Protein AF-A0A0R3XBP6-F1 (afdb_monomer)

Mean predicted aligned error: 9.36 Å

Sequence (223 aa):
MIGLSGAAVSLGVDRLVYGRWTVNQVNFLLFNFCSNGASFYGVQPWYWYLTSGLPSILTLHLPLALVGWLFDAMSGHRWFMQPCILLKGRPRTKEKIVAKYFGVWIAWTTFAYSCLAHKEFRFLFPLFPLFIYCAGRGLFHLHRIVTKSRWTQSFCSPLRLLIGLLVAVNLAVAGYTCLVHQGGPDALMSKLASQAAAANWADMSPRPKILFLMPCHSTPYLR

Foldseek 3Di:
DVVVVVQVVQQVVCCVPVVDRDDVVVVVCCCFPVNCNQCVVPFDALCCCVPPQQCVLCPLLSVLLVQLLCCLQCVPPPVVCPVVVPLPDDDDPVVSVVLNVLVVVLVVQSNVQSPTRHDDNVSCVVSVVSSVVSSVSSLVVVCSVQVVDPPQPDCPHVSNVSVVVVVVVVVVVCCCCVPPPLVCLAVVVVVVVVVCVVVVLVPDVVRDDDDDPDDPPSHDPDD

Radius of gyration: 24.97 Å; Cα contacts (8 Å, |Δi|>4): 148; chains: 1; bounding box: 55×49×74 Å

Solvent-accessible surface area (backbone atoms only — not comparable to full-atom values): 12956 Å² total; per-residue (Å²): 110,72,68,57,56,51,49,52,51,51,40,50,51,37,25,67,76,67,74,42,91,49,56,70,71,59,51,49,46,42,38,49,75,75,34,77,64,33,52,76,80,40,71,52,64,57,60,41,50,72,74,49,41,45,46,69,74,40,50,84,43,40,66,28,20,50,48,19,39,49,57,46,59,48,71,80,46,80,85,68,42,81,76,53,75,76,57,84,67,79,74,57,72,67,57,44,54,50,51,39,52,52,47,51,50,51,52,51,52,52,51,61,51,29,72,31,48,40,76,62,68,72,78,51,52,87,50,44,68,56,47,52,50,26,17,51,46,16,49,52,55,48,48,63,63,53,62,71,43,90,81,44,83,50,86,81,17,71,66,52,53,49,52,52,49,53,52,51,52,53,52,52,51,48,51,43,55,76,71,54,56,73,46,61,44,61,52,44,51,60,51,52,51,53,52,39,59,76,66,44,39,88,78,40,86,76,61,83,81,87,84,75,97,62,66,93,78,66,47,71,85,79,129

InterPro domains:
  IPR005599 GPI mannosyltransferase [PF03901] (8-221)
  IPR005599 GPI mannosyltransferase [PTHR22760] (2-221)

pLDDT: mean 83.73, std 13.2, range [43.06, 95.56]

Structure (mmCIF, N/CA/C/O backbone):
data_AF-A0A0R3XBP6-F1
#
_entry.id   AF-A0A0R3XBP6-F1
#
loop_
_atom_site.group_PDB
_atom_site.id
_atom_site.type_symbol
_atom_site.label_atom_id
_atom_site.label_alt_id
_atom_site.label_comp_id
_atom_site.label_asym_id
_atom_site.label_entity_id
_atom_site.label_seq_id
_atom_site.pdbx_PDB_ins_code
_atom_site.Cartn_x
_atom_site.Cartn_y
_atom_site.Cartn_z
_atom_site.occupancy
_atom_site.B_iso_or_equiv
_atom_site.auth_seq_id
_atom_site.auth_comp_id
_atom_site.auth_asym_id
_atom_site.auth_atom_id
_atom_site.pdbx_PDB_model_num
ATOM 1 N N . MET A 1 1 ? -25.081 -15.320 -4.229 1.00 59.62 1 MET A N 1
ATOM 2 C CA . MET A 1 1 ? -25.395 -14.990 -5.640 1.00 59.62 1 MET A CA 1
ATOM 3 C C . MET A 1 1 ? -24.506 -13.880 -6.202 1.00 59.62 1 MET A C 1
ATOM 5 O O . MET A 1 1 ? -23.965 -14.080 -7.275 1.00 59.62 1 MET A O 1
ATOM 9 N N . ILE A 1 2 ? -24.245 -12.792 -5.463 1.00 79.38 2 ILE A N 1
ATOM 10 C CA . ILE A 1 2 ? -23.387 -11.671 -5.918 1.00 79.38 2 ILE A CA 1
ATOM 11 C C . ILE A 1 2 ? -21.953 -12.106 -6.301 1.00 79.38 2 ILE A C 1
ATOM 13 O O . ILE A 1 2 ? -21.385 -11.607 -7.268 1.00 79.38 2 ILE A O 1
ATOM 17 N N . GLY A 1 3 ? -21.368 -13.074 -5.583 1.00 82.19 3 GLY A N 1
ATOM 18 C CA . GLY A 1 3 ? -20.022 -13.580 -5.895 1.00 82.19 3 GLY A CA 1
ATOM 19 C C . GLY A 1 3 ? -19.932 -14.344 -7.222 1.00 82.19 3 GLY A C 1
ATOM 20 O O . GLY A 1 3 ? -18.951 -14.197 -7.939 1.00 82.19 3 GLY A O 1
ATOM 21 N N . LEU A 1 4 ? -20.974 -15.103 -7.584 1.00 87.06 4 LEU A N 1
ATOM 22 C CA . LEU A 1 4 ? -21.026 -15.845 -8.851 1.00 87.06 4 LEU A CA 1
ATOM 23 C C . LEU A 1 4 ? -21.178 -14.897 -10.040 1.00 87.06 4 LEU A C 1
ATOM 25 O O . LEU A 1 4 ? -20.470 -15.049 -11.030 1.00 87.06 4 LEU A O 1
ATOM 29 N N . SER A 1 5 ? -22.041 -13.883 -9.920 1.00 89.25 5 SER A N 1
ATOM 30 C CA . SER A 1 5 ? -22.163 -12.845 -10.947 1.00 89.25 5 SER A CA 1
ATOM 31 C C . SER A 1 5 ? -20.864 -12.052 -11.101 1.00 89.25 5 SER A C 1
ATOM 33 O O . SER A 1 5 ? -20.441 -11.798 -12.222 1.00 89.25 5 SER A O 1
ATOM 35 N N . GLY A 1 6 ? -20.186 -11.722 -9.996 1.00 88.81 6 GLY A N 1
ATOM 36 C CA . GLY A 1 6 ? -18.883 -11.053 -10.040 1.00 88.81 6 GLY A CA 1
ATOM 37 C C . GLY A 1 6 ? -17.801 -11.903 -10.711 1.00 88.81 6 GLY A C 1
ATOM 38 O O . GLY A 1 6 ? -17.067 -11.403 -11.559 1.00 88.81 6 GLY A O 1
ATOM 39 N N . ALA A 1 7 ? -17.739 -13.199 -10.391 1.00 88.31 7 ALA A N 1
ATOM 40 C CA . ALA A 1 7 ? -16.805 -14.130 -11.020 1.00 88.31 7 ALA A CA 1
ATOM 41 C C . ALA A 1 7 ? -17.082 -14.299 -12.522 1.00 88.31 7 ALA A C 1
ATOM 43 O O . ALA A 1 7 ? -16.146 -14.277 -13.316 1.00 88.31 7 ALA A O 1
ATOM 44 N N . ALA A 1 8 ? -18.353 -14.400 -12.922 1.00 90.56 8 ALA A N 1
ATOM 45 C CA . ALA A 1 8 ? -18.745 -14.489 -14.327 1.00 90.56 8 ALA A CA 1
ATOM 46 C C . ALA A 1 8 ? -18.362 -13.225 -15.114 1.00 90.56 8 ALA A C 1
ATOM 48 O O . ALA A 1 8 ? -17.818 -13.328 -16.212 1.00 90.56 8 ALA A O 1
ATOM 49 N N . VAL A 1 9 ? -18.576 -12.037 -14.536 1.00 92.62 9 VAL A N 1
ATOM 50 C CA . VAL A 1 9 ? -18.137 -10.769 -15.139 1.00 92.62 9 VAL A CA 1
ATOM 51 C C . VAL A 1 9 ? -16.611 -10.713 -15.241 1.00 92.62 9 VAL A C 1
ATOM 53 O O . VAL A 1 9 ? -16.099 -10.388 -16.308 1.00 92.62 9 VAL A O 1
ATOM 56 N N . SER A 1 10 ? -15.877 -11.084 -14.185 1.00 91.50 10 SER A N 1
ATOM 57 C CA . SER A 1 10 ? -14.405 -11.125 -14.204 1.00 91.50 10 SER A CA 1
ATOM 58 C C . SER A 1 10 ? -13.878 -12.058 -15.295 1.00 91.50 10 SER A C 1
ATOM 60 O O . SER A 1 10 ? -12.990 -11.671 -16.045 1.00 91.50 10 SER A O 1
ATOM 62 N N . LEU A 1 11 ? -14.454 -13.256 -15.422 1.00 93.06 11 LEU A N 1
ATOM 63 C CA . LEU A 1 11 ? -14.123 -14.226 -16.468 1.00 93.06 11 LEU A CA 1
ATOM 64 C C . LEU A 1 11 ? 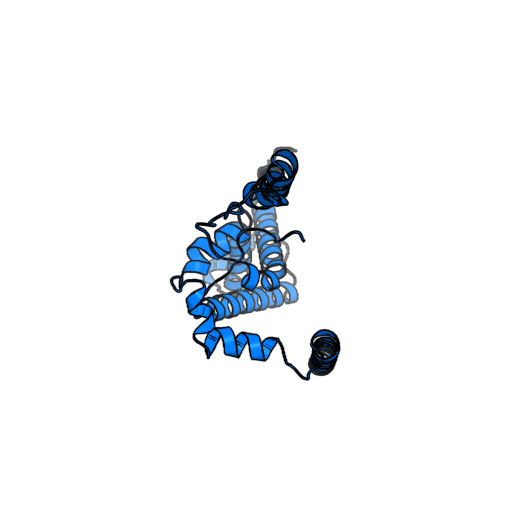-14.398 -13.682 -17.874 1.00 93.06 11 LEU A C 1
ATOM 66 O O . LEU A 1 11 ? -13.594 -13.880 -18.783 1.00 93.06 11 LEU A O 1
ATOM 70 N N . GLY A 1 12 ? -15.530 -12.995 -18.054 1.00 93.75 12 GLY A N 1
ATOM 71 C CA . GLY A 1 12 ? -15.883 -12.355 -19.318 1.00 93.75 12 GLY A CA 1
ATOM 72 C C . GLY A 1 12 ? -14.883 -11.267 -19.707 1.00 93.75 12 GLY A C 1
ATOM 73 O O . GLY A 1 12 ? -14.397 -11.256 -20.836 1.00 93.75 12 GLY A O 1
ATOM 74 N N . VAL A 1 13 ? -14.521 -10.393 -18.765 1.00 93.31 13 VAL A N 1
ATOM 75 C CA . VAL A 1 13 ? -13.519 -9.337 -18.982 1.00 93.31 13 VAL A CA 1
ATOM 76 C C . VAL A 1 13 ? -12.148 -9.936 -19.296 1.00 93.31 13 VAL A C 1
ATOM 78 O O . VAL A 1 13 ? -11.532 -9.543 -20.285 1.00 93.31 13 VAL A O 1
ATOM 81 N N . ASP A 1 14 ? -11.700 -10.930 -18.527 1.00 92.75 14 ASP A N 1
ATOM 82 C CA . ASP A 1 14 ? -10.432 -11.623 -18.769 1.00 92.75 14 ASP A CA 1
ATOM 83 C C . ASP A 1 14 ? -10.411 -12.246 -20.180 1.00 92.75 14 ASP A C 1
ATOM 85 O O . ASP A 1 14 ? -9.440 -12.101 -20.928 1.00 92.75 14 ASP A O 1
ATOM 89 N N . ARG A 1 15 ? -11.515 -12.867 -20.613 1.00 93.25 15 ARG A N 1
ATOM 90 C CA . ARG A 1 15 ? -11.631 -13.428 -21.966 1.00 93.25 15 ARG A CA 1
ATOM 91 C C . ARG A 1 15 ? -11.579 -12.366 -23.066 1.00 93.25 15 ARG A C 1
ATOM 93 O O . ARG A 1 15 ? -11.018 -12.648 -24.131 1.00 93.25 15 ARG A O 1
ATOM 100 N N . LEU A 1 16 ? -12.178 -11.195 -22.844 1.00 94.88 16 LEU A N 1
ATOM 101 C CA . LEU A 1 16 ? -12.175 -10.084 -23.800 1.00 94.88 16 LEU A CA 1
ATOM 102 C C . LEU A 1 16 ? -10.777 -9.478 -23.951 1.00 94.88 16 LEU A C 1
ATOM 104 O O . LEU A 1 16 ? -10.331 -9.269 -25.074 1.00 94.88 16 LEU A O 1
ATOM 108 N N . VAL A 1 17 ? -10.072 -9.248 -22.841 1.00 93.19 17 VAL A N 1
ATOM 109 C CA . VAL A 1 17 ? -8.750 -8.600 -22.841 1.00 93.19 17 VAL A CA 1
ATOM 110 C C . VAL A 1 17 ? -7.657 -9.534 -23.358 1.00 93.19 17 VAL A C 1
ATOM 112 O O . VAL A 1 17 ? -6.839 -9.132 -24.181 1.00 93.19 17 VAL A O 1
ATOM 115 N N . TYR A 1 18 ? -7.630 -10.788 -22.898 1.00 90.31 18 TYR A N 1
ATOM 116 C CA . TYR A 1 18 ? -6.538 -11.716 -23.214 1.00 90.31 18 TYR A CA 1
ATOM 117 C C . TYR A 1 18 ? -6.810 -12.607 -24.430 1.00 90.31 18 TYR A C 1
ATOM 119 O O . TYR A 1 18 ? -5.944 -13.391 -24.815 1.00 90.31 18 TYR A O 1
ATOM 127 N N . GLY A 1 19 ? -8.016 -12.562 -25.006 1.00 92.81 19 GLY A N 1
ATOM 128 C CA . GLY A 1 19 ? -8.387 -13.388 -26.160 1.00 92.81 19 GLY A CA 1
ATOM 129 C C . GLY A 1 19 ? -8.529 -14.891 -25.865 1.00 92.81 19 GLY A C 1
ATOM 130 O O . GLY A 1 19 ? -8.864 -15.663 -26.762 1.00 92.81 19 GLY A O 1
ATOM 131 N N . ARG A 1 20 ? -8.327 -15.322 -24.614 1.00 91.94 20 ARG A N 1
ATOM 132 C CA . ARG A 1 20 ? -8.397 -16.720 -24.162 1.00 91.94 20 ARG A CA 1
ATOM 133 C C . ARG A 1 20 ? -9.102 -16.827 -22.817 1.00 91.94 20 ARG A C 1
ATOM 135 O O . ARG A 1 20 ? -9.105 -15.871 -22.048 1.00 91.94 20 ARG A O 1
ATOM 142 N N . TRP A 1 21 ? -9.693 -17.984 -22.529 1.00 91.06 21 TRP A N 1
ATOM 143 C CA . TRP A 1 21 ? -10.283 -18.241 -21.216 1.00 91.06 21 TRP A CA 1
ATOM 144 C C . TRP A 1 21 ? -9.172 -18.340 -20.181 1.00 91.06 21 TRP A C 1
ATOM 146 O O . TRP A 1 21 ? -8.320 -19.222 -20.249 1.00 91.06 21 TRP A O 1
ATOM 156 N N . THR A 1 22 ? -9.161 -17.390 -19.258 1.00 90.56 22 THR A N 1
ATOM 157 C CA . THR A 1 22 ? -8.150 -17.291 -18.218 1.00 90.56 22 THR A CA 1
ATOM 158 C C . THR A 1 22 ? -8.792 -16.752 -16.950 1.00 90.56 22 THR A C 1
ATOM 160 O O . THR A 1 22 ? -9.755 -15.994 -17.020 1.00 90.56 22 THR A O 1
ATOM 163 N N . VAL A 1 23 ? -8.271 -17.176 -15.801 1.00 91.12 23 VAL A N 1
ATOM 164 C CA . VAL A 1 23 ? -8.669 -16.664 -14.488 1.00 91.12 23 VAL A CA 1
ATOM 165 C C . VAL A 1 23 ? -7.443 -16.018 -13.880 1.00 91.12 23 VAL A C 1
ATOM 167 O O . VAL A 1 23 ? -6.539 -16.708 -13.397 1.00 91.12 23 VAL A O 1
ATOM 170 N N . ASN A 1 24 ? -7.388 -14.691 -13.912 1.00 85.75 24 ASN A N 1
ATOM 171 C CA . ASN A 1 24 ? -6.203 -13.967 -13.465 1.00 85.75 24 ASN A CA 1
ATOM 172 C C . ASN A 1 24 ? -5.832 -14.247 -12.003 1.00 85.75 24 ASN A C 1
ATOM 174 O O . ASN A 1 24 ? -4.650 -14.342 -11.678 1.00 85.75 24 ASN A O 1
ATOM 178 N N . GLN A 1 25 ? -6.817 -14.464 -11.131 1.00 86.69 25 GLN A N 1
ATOM 179 C CA . GLN A 1 25 ? -6.588 -14.781 -9.721 1.00 86.69 25 GLN A CA 1
ATOM 180 C C . GLN A 1 25 ? -5.896 -16.143 -9.548 1.00 86.69 25 GLN A C 1
ATOM 182 O O . GLN A 1 25 ? -4.998 -16.274 -8.720 1.00 86.69 25 GLN A O 1
ATOM 187 N N . VAL A 1 26 ? -6.260 -17.146 -10.356 1.00 85.88 26 VAL A N 1
ATOM 188 C CA . VAL A 1 26 ? -5.626 -18.476 -10.321 1.00 85.88 26 VAL A CA 1
ATOM 189 C C . VAL A 1 26 ? -4.213 -18.406 -10.883 1.00 85.88 26 VAL A C 1
ATOM 191 O O . VAL A 1 26 ? -3.296 -18.951 -10.278 1.00 85.88 26 VAL A O 1
ATOM 194 N N . ASN A 1 27 ? -4.006 -17.679 -11.983 1.00 87.62 27 ASN A N 1
ATOM 195 C CA . ASN A 1 27 ? -2.666 -17.480 -12.538 1.00 87.62 27 ASN A CA 1
ATOM 196 C C . ASN A 1 27 ? -1.747 -16.743 -11.564 1.00 87.62 27 ASN A C 1
ATOM 198 O O . ASN A 1 27 ? -0.577 -17.095 -11.449 1.00 87.62 27 ASN A O 1
ATOM 202 N N . PHE A 1 28 ? -2.270 -15.751 -10.837 1.00 84.88 28 PHE A N 1
ATOM 203 C CA . PHE A 1 28 ? -1.526 -15.068 -9.785 1.00 84.88 28 PHE A CA 1
ATOM 204 C C . PHE A 1 28 ? -1.079 -16.051 -8.700 1.00 84.88 28 PHE A C 1
ATOM 206 O O . PHE A 1 28 ? 0.098 -16.057 -8.339 1.00 84.88 28 PHE A O 1
ATOM 213 N N . LEU A 1 29 ? -1.985 -16.904 -8.211 1.00 83.81 29 LEU A N 1
ATOM 214 C CA . LEU A 1 29 ? -1.644 -17.918 -7.213 1.00 83.81 29 LEU A CA 1
ATOM 215 C C . LEU A 1 29 ? -0.618 -18.916 -7.760 1.00 83.81 29 LEU A C 1
ATOM 217 O O . LEU A 1 29 ? 0.387 -19.177 -7.107 1.00 83.81 29 LEU A O 1
ATOM 221 N N . LEU A 1 30 ? -0.818 -19.412 -8.981 1.00 86.06 30 LEU A N 1
ATOM 222 C CA . LEU A 1 30 ? 0.099 -20.347 -9.627 1.00 86.06 30 LEU A CA 1
ATOM 223 C C . LEU A 1 30 ? 1.496 -19.738 -9.792 1.00 86.06 30 LEU A C 1
ATOM 225 O O . LEU A 1 30 ? 2.487 -20.407 -9.523 1.00 86.06 30 LEU A O 1
ATOM 229 N N . PHE A 1 31 ? 1.585 -18.472 -10.201 1.00 84.81 31 PHE A N 1
ATOM 230 C CA . PHE A 1 31 ? 2.856 -17.787 -10.410 1.00 84.81 31 PHE A CA 1
ATOM 231 C C . PHE A 1 31 ? 3.582 -17.459 -9.097 1.00 84.81 31 PHE A C 1
ATOM 233 O O . PHE A 1 31 ? 4.805 -17.551 -9.049 1.00 84.81 31 PHE A O 1
ATOM 240 N N . ASN A 1 32 ? 2.846 -17.080 -8.044 1.00 82.19 32 ASN A N 1
ATOM 241 C CA . ASN A 1 3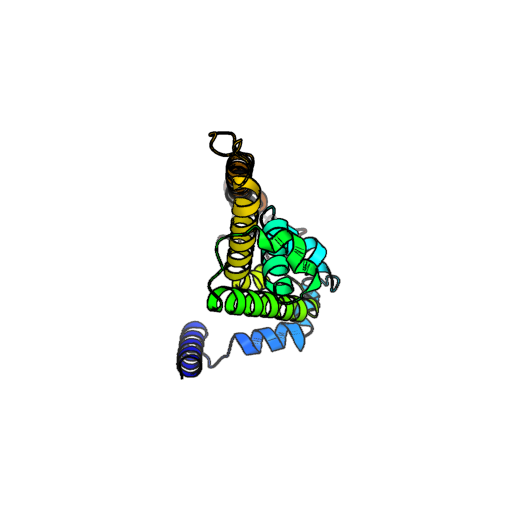2 ? 3.435 -16.612 -6.784 1.00 82.19 32 ASN A CA 1
ATOM 242 C C . ASN A 1 32 ? 3.646 -17.713 -5.734 1.00 82.19 32 ASN A C 1
ATOM 244 O O . ASN A 1 32 ? 4.573 -17.599 -4.935 1.00 82.19 32 ASN A O 1
ATOM 248 N N . PHE A 1 33 ? 2.806 -18.753 -5.715 1.00 79.75 33 PHE A N 1
ATOM 249 C CA . PHE A 1 33 ? 2.898 -19.861 -4.755 1.00 79.75 33 PHE A CA 1
ATOM 250 C C . PHE A 1 33 ? 3.473 -21.139 -5.366 1.00 79.75 33 PHE A C 1
ATOM 252 O O . PHE A 1 33 ? 4.253 -21.823 -4.711 1.00 79.75 33 PHE A O 1
ATOM 259 N N . CYS A 1 34 ? 3.065 -21.495 -6.587 1.00 80.31 34 CYS A N 1
ATOM 260 C CA . CYS A 1 34 ? 3.411 -22.796 -7.175 1.00 80.31 34 CYS A CA 1
ATOM 261 C C . CYS A 1 34 ? 4.608 -22.735 -8.131 1.00 80.31 34 CYS A C 1
ATOM 263 O O . CYS A 1 34 ? 5.250 -23.753 -8.370 1.00 80.31 34 CYS A O 1
ATOM 265 N N . SER A 1 35 ? 4.907 -21.562 -8.686 1.00 76.38 35 SER A N 1
ATOM 266 C CA . SER A 1 35 ? 5.985 -21.361 -9.651 1.00 76.38 35 SER A CA 1
ATOM 267 C C . SER A 1 35 ? 7.119 -20.560 -9.013 1.00 76.38 35 SER A C 1
ATOM 269 O O . SER A 1 35 ? 6.879 -19.563 -8.341 1.00 76.38 35 SER A O 1
ATOM 271 N N . ASN A 1 36 ? 8.374 -20.901 -9.312 1.00 72.06 36 ASN A N 1
ATOM 272 C CA . ASN A 1 36 ? 9.549 -20.120 -8.882 1.00 72.06 36 ASN A CA 1
ATOM 273 C C . ASN A 1 36 ? 9.713 -18.779 -9.638 1.00 72.06 36 ASN A C 1
ATOM 275 O O . ASN A 1 36 ? 10.763 -18.140 -9.573 1.00 72.06 36 ASN A O 1
ATOM 279 N N . GLY A 1 37 ? 8.689 -18.328 -10.370 1.00 72.38 37 GLY A N 1
ATOM 280 C CA . GLY A 1 37 ? 8.728 -17.066 -11.112 1.00 72.38 37 GLY A CA 1
ATOM 281 C C . GLY A 1 37 ? 8.844 -15.855 -10.186 1.00 72.38 37 GLY A C 1
ATOM 282 O O . GLY A 1 37 ? 9.563 -14.908 -10.488 1.00 72.38 37 GLY A O 1
ATOM 283 N N . ALA A 1 38 ? 8.209 -15.918 -9.015 1.00 74.50 38 ALA A N 1
ATOM 284 C CA . ALA A 1 38 ? 8.248 -14.845 -8.031 1.00 74.50 38 ALA A CA 1
ATOM 285 C C . ALA A 1 38 ? 9.647 -14.636 -7.417 1.00 74.50 38 ALA A C 1
ATOM 287 O O . ALA A 1 38 ? 10.057 -13.496 -7.218 1.00 74.50 38 ALA A O 1
ATOM 288 N N . SER A 1 39 ? 10.431 -15.700 -7.187 1.00 76.62 39 SER A N 1
ATOM 289 C CA . SER A 1 39 ? 11.776 -15.570 -6.597 1.00 76.62 39 SER A CA 1
ATOM 290 C C . SER A 1 39 ? 12.775 -14.812 -7.478 1.00 76.62 39 SER A C 1
ATOM 292 O O . SER A 1 39 ? 13.735 -14.253 -6.952 1.00 76.62 39 SER A O 1
ATOM 294 N N . PHE A 1 40 ? 12.538 -14.736 -8.793 1.00 79.56 40 PHE A N 1
ATOM 295 C CA . PHE A 1 40 ? 13.374 -13.957 -9.713 1.00 79.56 40 PHE A CA 1
ATOM 296 C C . PHE A 1 40 ? 13.367 -12.454 -9.389 1.00 79.56 40 PHE A C 1
ATOM 298 O O . PHE A 1 40 ? 14.366 -11.771 -9.588 1.00 79.56 40 PHE A O 1
ATOM 305 N N . TYR A 1 41 ? 12.264 -11.944 -8.836 1.00 75.12 41 TYR A N 1
ATOM 306 C CA . TYR A 1 41 ? 12.106 -10.532 -8.473 1.00 75.12 41 TYR A CA 1
ATOM 307 C C . TYR A 1 41 ? 12.642 -10.202 -7.069 1.00 75.12 41 TYR A C 1
ATOM 309 O O . TYR A 1 41 ? 12.430 -9.104 -6.554 1.00 75.12 41 TYR A O 1
ATOM 317 N N . GLY A 1 42 ? 13.353 -11.144 -6.445 1.00 82.69 42 GLY A N 1
ATOM 318 C CA . GLY A 1 42 ? 13.921 -11.010 -5.110 1.00 82.69 42 GLY A CA 1
ATOM 319 C C . GLY A 1 42 ? 13.029 -11.604 -4.023 1.00 82.69 42 GLY A C 1
ATOM 320 O O . GLY A 1 42 ? 11.804 -11.653 -4.143 1.00 82.69 42 GLY A O 1
ATOM 321 N N . VAL A 1 43 ? 13.674 -12.059 -2.948 1.00 87.62 43 VAL A N 1
ATOM 322 C CA . VAL A 1 43 ? 13.029 -12.699 -1.797 1.00 87.62 43 VAL A CA 1
ATOM 323 C C . VAL A 1 43 ? 13.181 -11.804 -0.577 1.00 87.62 43 VAL A C 1
ATOM 325 O O . VAL A 1 43 ? 14.283 -11.355 -0.264 1.00 87.62 43 VAL A O 1
ATOM 328 N N . GLN A 1 44 ? 12.080 -11.559 0.131 1.00 92.81 44 GLN A N 1
ATOM 329 C CA . GLN A 1 44 ? 12.085 -10.788 1.374 1.00 92.81 44 GLN A CA 1
ATOM 330 C C . GLN A 1 44 ? 11.708 -11.665 2.579 1.00 92.81 44 GLN A C 1
ATOM 332 O O . GLN A 1 44 ? 10.918 -12.604 2.432 1.00 92.81 44 GLN A O 1
ATOM 337 N N . PRO A 1 45 ? 12.182 -11.342 3.798 1.00 94.44 45 PRO A N 1
ATOM 338 C CA . PRO A 1 45 ? 11.797 -12.057 5.015 1.00 94.44 45 PRO A CA 1
ATOM 339 C C . PRO A 1 45 ? 10.281 -12.070 5.246 1.00 94.44 45 PRO A C 1
ATOM 341 O O . PRO A 1 45 ? 9.563 -11.166 4.816 1.00 94.44 45 PRO A O 1
ATOM 344 N N . TRP A 1 46 ? 9.778 -13.070 5.970 1.00 93.25 46 TRP A N 1
ATOM 345 C CA . TRP A 1 46 ? 8.344 -13.210 6.265 1.00 93.25 46 TRP A CA 1
ATOM 346 C C . TRP A 1 46 ? 7.760 -11.985 6.995 1.00 93.25 46 TRP A C 1
ATOM 348 O O . TRP A 1 46 ? 6.626 -11.595 6.740 1.00 93.25 46 TRP A O 1
ATOM 358 N N . TYR A 1 47 ? 8.547 -11.322 7.848 1.00 94.62 47 TYR A N 1
ATOM 359 C CA . TYR A 1 47 ? 8.121 -10.151 8.622 1.00 94.62 47 TYR A CA 1
ATOM 360 C C . TYR A 1 47 ? 8.150 -8.834 7.831 1.00 94.62 47 TYR A C 1
ATOM 362 O O . TYR A 1 47 ? 7.791 -7.792 8.377 1.00 94.62 47 TYR A O 1
ATOM 370 N N . TRP A 1 48 ? 8.555 -8.850 6.556 1.00 95.50 48 TRP A N 1
ATOM 371 C CA . TRP A 1 48 ? 8.742 -7.638 5.751 1.00 95.50 48 TRP A CA 1
ATOM 372 C C . TRP A 1 48 ? 7.488 -6.762 5.680 1.00 95.50 48 TRP A C 1
ATOM 374 O O . TRP A 1 48 ? 7.589 -5.539 5.751 1.00 95.50 48 TRP A O 1
ATOM 384 N N . TYR A 1 49 ? 6.292 -7.360 5.610 1.00 95.06 49 TYR A N 1
ATOM 385 C CA . TYR A 1 49 ? 5.054 -6.582 5.641 1.00 95.06 49 TYR A CA 1
ATOM 386 C C . TYR A 1 49 ? 4.851 -5.852 6.971 1.00 95.06 49 TYR A C 1
ATOM 388 O O . TYR A 1 49 ? 4.330 -4.745 6.966 1.00 95.06 49 TYR A O 1
ATOM 396 N N . LEU A 1 50 ? 5.299 -6.411 8.095 1.00 92.25 50 LEU A N 1
ATOM 397 C CA . LEU A 1 50 ? 5.178 -5.770 9.406 1.00 92.25 50 LEU A CA 1
ATOM 398 C C . LEU A 1 50 ? 6.202 -4.644 9.591 1.00 92.25 50 LEU A C 1
ATOM 400 O O . LEU A 1 50 ? 5.861 -3.598 10.135 1.00 92.25 50 LEU A O 1
ATOM 404 N N . THR A 1 51 ? 7.441 -4.843 9.136 1.00 93.56 51 THR A N 1
ATOM 405 C CA . THR A 1 51 ? 8.543 -3.892 9.367 1.00 93.56 51 THR A CA 1
ATOM 406 C C . THR A 1 51 ? 8.653 -2.807 8.305 1.00 93.56 51 THR A C 1
ATOM 408 O O . THR A 1 51 ? 9.038 -1.687 8.617 1.00 93.56 51 THR A O 1
ATOM 411 N N . SER A 1 52 ? 8.348 -3.132 7.050 1.00 92.62 52 SER A N 1
ATOM 412 C CA . SER A 1 52 ? 8.567 -2.246 5.902 1.00 92.62 52 SER A CA 1
ATOM 413 C C . SER A 1 52 ? 7.265 -1.982 5.152 1.00 92.62 52 SER A C 1
ATOM 415 O O . SER A 1 52 ? 6.927 -0.831 4.911 1.00 92.62 52 SER A O 1
ATOM 417 N N . GLY A 1 53 ? 6.475 -3.019 4.864 1.00 93.19 53 GLY A N 1
ATOM 418 C CA . GLY A 1 53 ? 5.223 -2.898 4.110 1.00 93.19 53 GLY A CA 1
ATOM 419 C C . GLY A 1 53 ? 4.214 -1.925 4.728 1.00 93.19 53 GLY A C 1
ATOM 420 O O . GLY A 1 53 ? 3.861 -0.911 4.126 1.00 93.19 53 GLY A O 1
ATOM 421 N N . LEU A 1 54 ? 3.745 -2.232 5.939 1.00 93.62 54 LEU A N 1
ATOM 422 C CA . LEU A 1 54 ? 2.719 -1.460 6.635 1.00 93.62 54 LEU A CA 1
ATOM 423 C C . LEU A 1 54 ? 3.196 -0.054 7.024 1.00 93.62 54 LEU A C 1
ATOM 425 O O . LEU A 1 54 ? 2.442 0.885 6.763 1.00 93.62 54 LEU A O 1
ATOM 429 N N . PRO A 1 55 ? 4.411 0.150 7.576 1.00 93.19 55 PRO A N 1
ATOM 430 C CA . PRO A 1 55 ? 4.898 1.497 7.873 1.00 93.19 55 PRO A CA 1
ATOM 431 C C . PRO A 1 55 ? 5.011 2.389 6.635 1.00 93.19 55 PRO A C 1
ATOM 433 O O . PRO A 1 55 ? 4.630 3.555 6.702 1.00 93.19 55 PRO A O 1
ATOM 436 N N . SER A 1 56 ? 5.460 1.855 5.493 1.00 91.06 56 SER A N 1
ATOM 437 C CA . SER A 1 56 ? 5.579 2.642 4.261 1.00 91.06 56 SER A CA 1
ATOM 438 C C . SER A 1 56 ? 4.227 3.028 3.663 1.00 91.06 56 SER A C 1
ATOM 440 O O . SER A 1 56 ? 4.079 4.149 3.190 1.00 91.06 56 SER A O 1
ATOM 442 N N . ILE A 1 57 ? 3.235 2.131 3.691 1.00 91.25 57 ILE A N 1
ATOM 443 C CA . ILE A 1 57 ? 1.916 2.398 3.091 1.00 91.25 57 ILE A CA 1
ATOM 444 C C . ILE A 1 57 ? 1.052 3.268 4.006 1.00 91.25 57 ILE A C 1
ATOM 446 O O . ILE A 1 57 ? 0.370 4.179 3.544 1.00 91.25 57 ILE A O 1
ATOM 450 N N . LEU A 1 58 ? 1.043 2.975 5.307 1.00 91.94 58 LEU A N 1
ATOM 451 C CA . LEU A 1 58 ? 0.148 3.642 6.252 1.00 91.94 58 LEU A CA 1
ATOM 452 C C . LEU A 1 58 ? 0.759 4.892 6.864 1.00 91.94 58 LEU A C 1
ATOM 454 O O . LEU A 1 58 ? 0.007 5.719 7.371 1.00 91.94 58 LEU A O 1
ATOM 458 N N . THR A 1 59 ? 2.081 5.051 6.806 1.00 92.06 59 THR A N 1
ATOM 459 C CA . THR A 1 59 ? 2.798 6.218 7.329 1.00 92.06 59 THR A CA 1
ATOM 460 C C . THR A 1 59 ? 2.314 6.576 8.744 1.00 92.06 59 THR A C 1
ATOM 462 O O . THR A 1 59 ? 2.354 5.750 9.657 1.00 92.06 59 THR A O 1
ATOM 465 N N . LEU A 1 60 ? 1.785 7.784 8.932 1.00 92.44 60 LEU A N 1
ATOM 466 C CA . LEU A 1 60 ? 1.255 8.276 10.202 1.00 92.44 60 LEU A CA 1
ATOM 467 C C . LEU A 1 60 ? -0.113 7.682 10.583 1.00 92.44 60 LEU A C 1
ATOM 469 O O . LEU A 1 60 ? -0.526 7.779 11.738 1.00 92.44 60 LEU A O 1
ATOM 473 N N . HIS A 1 61 ? -0.817 7.042 9.649 1.00 93.88 61 HIS A N 1
ATOM 474 C CA . HIS A 1 61 ? -2.075 6.350 9.928 1.00 93.88 61 HIS A CA 1
ATOM 475 C C . HIS A 1 61 ? -1.864 4.999 10.616 1.00 93.88 61 HIS A C 1
ATOM 477 O O . HIS A 1 61 ? -2.801 4.502 11.237 1.00 93.88 61 HIS A O 1
ATOM 483 N N . LEU A 1 62 ? -0.662 4.411 10.554 1.00 93.75 62 LEU A N 1
ATOM 484 C CA . LEU A 1 62 ? -0.362 3.120 11.181 1.00 93.75 62 LEU A CA 1
ATOM 485 C C . LEU A 1 62 ? -0.696 3.086 12.686 1.00 93.75 62 LEU A C 1
ATOM 487 O O . LEU A 1 62 ? -1.495 2.234 13.085 1.00 93.75 62 LEU A O 1
ATOM 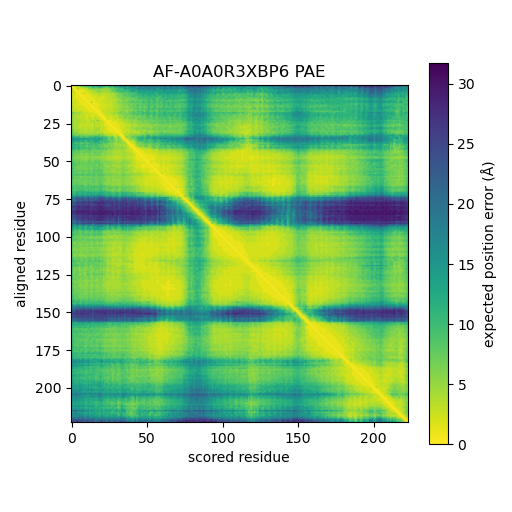491 N N . PRO A 1 63 ? -0.162 3.991 13.536 1.00 93.12 63 PRO A N 1
ATOM 492 C CA . PRO A 1 63 ? -0.482 3.977 14.963 1.00 93.12 63 PRO A CA 1
ATOM 493 C C . PRO A 1 63 ? -1.979 4.188 15.223 1.00 93.12 63 PRO A C 1
ATOM 495 O O . PRO A 1 63 ? -2.543 3.551 16.109 1.00 93.12 63 PRO A O 1
ATOM 498 N N . LEU A 1 64 ? -2.654 5.016 14.420 1.00 93.38 64 LEU A N 1
ATOM 499 C CA . LEU A 1 64 ? -4.097 5.236 14.545 1.00 93.38 64 LEU A CA 1
ATOM 500 C C . LEU A 1 64 ? -4.901 3.984 14.183 1.00 93.38 64 LEU A C 1
ATOM 502 O O . LEU A 1 64 ? -5.850 3.646 14.889 1.00 93.38 64 LEU A O 1
ATOM 506 N N . ALA A 1 65 ? -4.514 3.275 13.123 1.00 93.81 65 ALA A N 1
ATOM 507 C CA . ALA A 1 65 ? -5.158 2.033 12.713 1.00 93.81 65 ALA A CA 1
ATOM 508 C C . ALA A 1 65 ? -5.011 0.945 13.782 1.00 93.81 65 ALA A C 1
ATOM 510 O O . ALA A 1 65 ? -5.993 0.276 14.111 1.00 93.81 65 ALA A O 1
ATOM 511 N N . LEU A 1 66 ? -3.817 0.819 14.374 1.00 92.12 66 LEU A N 1
ATOM 512 C CA . LEU A 1 66 ? -3.551 -0.117 15.466 1.00 92.12 66 LEU A CA 1
ATOM 513 C C . LEU A 1 66 ? -4.377 0.218 16.708 1.00 92.12 66 LEU A C 1
ATOM 515 O O . LEU A 1 66 ? -5.051 -0.659 17.241 1.00 92.12 66 LEU A O 1
ATOM 519 N N . VAL A 1 67 ? -4.387 1.483 17.139 1.00 89.75 67 VAL A N 1
ATOM 520 C CA . VAL A 1 67 ? -5.204 1.933 18.277 1.00 89.75 67 VAL A CA 1
ATOM 521 C C . VAL A 1 67 ? -6.684 1.647 18.020 1.00 89.75 67 VAL A C 1
ATOM 523 O O . VAL A 1 67 ? -7.348 1.063 18.873 1.00 89.75 67 VAL A O 1
ATOM 526 N N . GLY A 1 68 ? -7.205 1.998 16.841 1.00 88.50 68 GLY A N 1
ATOM 527 C CA . GLY A 1 68 ? -8.600 1.751 16.477 1.00 88.50 68 GLY A CA 1
ATOM 528 C C . GLY A 1 68 ? -8.975 0.273 16.536 1.00 88.50 68 GLY A C 1
ATOM 529 O O . GLY A 1 68 ? -9.970 -0.089 17.169 1.00 88.50 68 GLY A O 1
ATOM 530 N N . TRP A 1 69 ? -8.150 -0.585 15.933 1.00 88.00 69 TRP A N 1
ATOM 531 C CA . TRP A 1 69 ? -8.376 -2.027 15.937 1.00 88.00 69 TRP A CA 1
ATOM 532 C C . TRP A 1 69 ? -8.274 -2.634 17.340 1.00 88.00 69 TRP A C 1
ATOM 534 O O . TRP A 1 69 ? -9.168 -3.377 17.738 1.00 88.00 69 TRP A O 1
ATOM 544 N N . LEU A 1 70 ? -7.246 -2.282 18.118 1.00 87.31 70 LEU A N 1
ATOM 545 C CA . LEU A 1 70 ? -7.055 -2.784 19.481 1.00 87.31 70 LEU A CA 1
ATOM 546 C C . LEU A 1 70 ? -8.216 -2.384 20.398 1.00 87.31 70 LEU A C 1
ATOM 548 O O . LEU A 1 70 ? -8.756 -3.236 21.102 1.00 87.31 70 LEU A O 1
ATOM 552 N N . PHE A 1 71 ? -8.662 -1.124 20.366 1.00 83.12 71 PHE A N 1
ATOM 553 C CA . PHE A 1 71 ? -9.810 -0.678 21.167 1.00 83.12 71 PHE A CA 1
ATOM 554 C C . PHE A 1 71 ? -11.093 -1.443 20.823 1.00 83.12 71 PHE A C 1
ATOM 556 O O . PHE A 1 71 ? -11.867 -1.805 21.717 1.00 83.12 71 PHE A O 1
ATOM 563 N N . ASP A 1 72 ? -11.328 -1.717 19.541 1.00 82.31 72 ASP A N 1
ATOM 564 C CA . ASP A 1 72 ? -12.520 -2.434 19.092 1.00 82.31 72 ASP A CA 1
ATOM 565 C C . ASP A 1 72 ? -12.431 -3.946 19.350 1.00 82.31 72 ASP A C 1
ATOM 567 O O . ASP A 1 72 ? -13.435 -4.556 19.726 1.00 82.31 72 ASP A O 1
ATOM 571 N N . ALA A 1 73 ? -11.239 -4.538 19.244 1.00 80.06 73 ALA A N 1
ATOM 572 C CA . ALA A 1 73 ? -10.980 -5.945 19.541 1.00 80.06 73 ALA A CA 1
ATOM 573 C C . ALA A 1 73 ? -11.039 -6.247 21.050 1.00 80.06 73 ALA A C 1
ATOM 575 O O . ALA A 1 73 ? -11.644 -7.239 21.459 1.00 80.06 73 ALA A O 1
ATOM 576 N N . MET A 1 74 ? -10.469 -5.373 21.888 1.00 71.81 74 MET A N 1
ATOM 577 C CA . MET A 1 74 ? -10.398 -5.543 23.349 1.00 71.81 74 MET A CA 1
ATOM 578 C C . MET A 1 74 ? -11.676 -5.113 24.083 1.00 71.81 74 MET A C 1
ATOM 580 O O . MET A 1 74 ? -11.870 -5.471 25.243 1.00 71.81 74 MET A O 1
ATOM 584 N N . SER A 1 75 ? -12.599 -4.414 23.410 1.00 63.00 75 SER A N 1
ATOM 585 C CA . SER A 1 75 ? -13.896 -3.958 23.950 1.00 63.00 75 SER A CA 1
ATOM 586 C C . SER A 1 75 ? -14.796 -5.062 24.547 1.00 63.00 75 SER A C 1
ATOM 588 O O . SER A 1 75 ? -15.825 -4.736 25.141 1.00 63.00 75 SER A O 1
ATOM 590 N N . GLY A 1 76 ? -14.468 -6.346 24.359 1.00 55.12 76 GLY A N 1
ATOM 591 C CA . GLY A 1 76 ? -15.188 -7.491 24.929 1.00 55.12 76 GLY A CA 1
ATOM 592 C C . GLY A 1 76 ? -14.625 -8.028 26.253 1.00 55.12 76 GLY A C 1
ATOM 593 O O . GLY A 1 76 ? -15.290 -8.837 26.894 1.00 55.12 76 GLY A O 1
ATOM 594 N N . HIS A 1 77 ? -13.433 -7.598 26.685 1.00 58.06 77 HIS A N 1
ATOM 595 C CA . HIS A 1 77 ? -12.763 -8.157 27.863 1.00 58.06 77 HIS A CA 1
ATOM 596 C C . HIS A 1 77 ? -12.988 -7.286 29.113 1.00 58.06 77 HIS A C 1
ATOM 598 O O . HIS A 1 77 ? -12.595 -6.119 29.158 1.00 58.06 77 HIS A O 1
ATOM 604 N N . ARG A 1 78 ? -13.614 -7.862 30.154 1.00 48.53 78 ARG A N 1
ATOM 605 C CA . ARG A 1 78 ? -14.053 -7.175 31.392 1.00 48.53 78 ARG A CA 1
ATOM 606 C C . ARG A 1 78 ? -12.952 -6.386 32.119 1.00 48.53 78 ARG A C 1
ATOM 608 O O . ARG A 1 78 ? -13.267 -5.398 32.771 1.00 48.53 78 ARG A O 1
ATOM 615 N N . TRP A 1 79 ? -11.686 -6.780 31.988 1.00 47.38 79 TRP A N 1
ATOM 616 C CA . TRP A 1 79 ? -10.549 -6.135 32.665 1.00 47.38 79 TRP A CA 1
ATOM 617 C C . TRP A 1 79 ? -10.162 -4.755 32.105 1.00 47.38 79 TRP A C 1
ATOM 619 O O . TRP A 1 79 ? -9.668 -3.919 32.851 1.00 47.38 79 TRP A O 1
ATOM 629 N N . PHE A 1 80 ? -10.437 -4.464 30.828 1.00 48.47 80 PHE A N 1
ATOM 630 C CA . PHE A 1 80 ? -10.108 -3.164 30.216 1.00 48.47 80 PHE A CA 1
ATOM 631 C C . PHE A 1 80 ? -11.250 -2.134 30.350 1.00 48.47 80 PHE A C 1
ATOM 633 O O . PHE A 1 80 ? -11.158 -1.017 29.853 1.00 48.47 80 PHE A O 1
ATOM 640 N N . MET A 1 81 ? -12.355 -2.497 31.016 1.00 46.56 81 MET A N 1
ATOM 641 C CA . MET A 1 81 ? -13.551 -1.652 31.150 1.00 46.56 81 MET A CA 1
ATOM 642 C C . MET A 1 81 ? -13.386 -0.486 32.138 1.00 46.56 81 MET A C 1
ATOM 644 O O . MET A 1 81 ? -14.177 0.455 32.077 1.00 46.56 81 MET A O 1
ATOM 648 N N . GLN A 1 82 ? -12.386 -0.507 33.028 1.00 45.41 82 GLN A N 1
ATOM 649 C CA . GLN A 1 82 ? -12.289 0.471 34.121 1.00 45.41 82 GLN A CA 1
ATOM 650 C C . GLN A 1 82 ? -12.017 1.930 33.679 1.00 45.41 82 GLN A C 1
ATOM 652 O O . GLN A 1 82 ? -12.607 2.819 34.290 1.00 45.41 82 GLN A O 1
ATOM 657 N N . PRO A 1 83 ? -11.305 2.243 32.572 1.00 45.25 83 PRO A N 1
ATOM 658 C CA . PRO A 1 83 ? -11.285 3.606 32.023 1.00 45.25 83 PRO A CA 1
ATOM 659 C C . PRO A 1 83 ? -12.464 3.888 31.065 1.00 45.25 83 PRO A C 1
ATOM 661 O O . PRO A 1 83 ? -12.798 5.044 30.789 1.00 45.25 83 PRO A O 1
ATOM 664 N N . CYS A 1 84 ? -13.115 2.847 30.529 1.00 50.00 84 CYS A N 1
ATOM 665 C CA . CYS A 1 84 ? -14.127 2.960 29.471 1.00 50.00 84 CYS A CA 1
ATOM 666 C C . CYS A 1 84 ? -15.525 3.367 29.962 1.00 50.00 84 CYS A C 1
ATOM 668 O O . CYS A 1 84 ? -16.329 3.831 29.151 1.00 50.00 84 CYS A O 1
ATOM 670 N N . ILE A 1 85 ? -15.812 3.274 31.266 1.00 47.88 85 ILE A N 1
ATOM 671 C CA . ILE A 1 85 ? -17.101 3.686 31.861 1.00 47.88 85 ILE A CA 1
ATOM 672 C C . ILE A 1 85 ? -17.360 5.196 31.685 1.00 47.88 85 ILE A C 1
ATOM 674 O O . ILE A 1 85 ? -18.506 5.633 31.605 1.00 47.88 85 ILE A O 1
ATOM 678 N N . LEU A 1 86 ? -16.312 6.005 31.500 1.00 48.16 86 LEU A N 1
ATOM 679 C CA . LEU A 1 86 ? -16.456 7.441 31.261 1.00 48.16 86 LEU A CA 1
ATOM 680 C C . LEU A 1 86 ? -16.816 7.785 29.803 1.00 48.16 86 LEU A C 1
ATOM 682 O O . LEU A 1 86 ? -17.146 8.933 29.517 1.00 48.16 86 LEU A O 1
ATOM 686 N N . LEU A 1 87 ? -16.711 6.871 28.828 1.00 53.16 87 LEU A N 1
ATOM 687 C CA . LEU A 1 87 ? -17.060 7.132 27.419 1.00 53.16 87 LEU A CA 1
ATOM 688 C C . LEU A 1 87 ? -18.589 7.054 27.216 1.00 53.16 87 LEU A C 1
ATOM 690 O O . LEU A 1 87 ? -19.101 6.166 26.535 1.00 53.16 87 LEU A O 1
ATOM 694 N N . LYS A 1 88 ? -19.330 8.029 27.763 1.00 43.06 88 LYS A N 1
ATOM 695 C CA . LYS A 1 88 ? -20.775 8.218 27.527 1.00 43.06 88 LYS A CA 1
ATOM 696 C C . LYS A 1 88 ? -21.028 8.409 26.024 1.00 43.06 88 LYS A C 1
ATOM 698 O O . LYS A 1 88 ? -20.607 9.399 25.434 1.00 43.06 88 LYS A O 1
ATOM 703 N N . GLY A 1 89 ? -21.575 7.377 25.388 1.00 50.97 89 GLY A N 1
ATOM 704 C CA . GLY A 1 89 ? -21.734 7.228 23.939 1.00 50.97 89 GLY A CA 1
ATOM 705 C C . GLY A 1 89 ? -21.366 5.801 23.544 1.00 50.97 89 GLY A C 1
ATOM 706 O O . GLY A 1 89 ? -20.203 5.504 23.273 1.00 50.97 89 GLY A O 1
ATOM 707 N N . ARG A 1 90 ? -22.336 4.886 23.598 1.00 52.44 90 ARG A N 1
ATOM 708 C CA . ARG A 1 90 ? -22.147 3.492 23.172 1.00 52.44 90 ARG A CA 1
ATOM 709 C C . ARG A 1 90 ? -21.885 3.500 21.661 1.00 52.44 90 ARG A C 1
ATOM 711 O O . ARG A 1 90 ? -22.771 3.937 20.932 1.00 52.44 90 ARG A O 1
ATOM 718 N N . PRO A 1 91 ? -20.733 3.015 21.163 1.00 56.16 91 PRO A N 1
ATOM 719 C CA . PRO A 1 91 ? -20.624 2.692 19.745 1.00 56.16 91 PRO A CA 1
ATOM 720 C C . PRO A 1 91 ? -21.719 1.672 19.424 1.00 56.16 91 PRO A C 1
ATOM 722 O O . PRO A 1 91 ? -21.920 0.736 20.208 1.00 56.16 91 PRO A O 1
ATOM 725 N N . ARG A 1 92 ? -22.453 1.867 18.324 1.00 61.88 92 ARG A N 1
ATOM 726 C CA . ARG A 1 92 ? -23.557 0.980 17.939 1.00 61.88 92 ARG A CA 1
ATOM 727 C C . ARG A 1 92 ? -22.997 -0.439 17.836 1.00 61.88 92 ARG A C 1
ATOM 729 O O . ARG A 1 92 ? -22.001 -0.648 17.152 1.00 61.88 92 ARG A O 1
ATOM 736 N N . THR A 1 93 ? -23.601 -1.416 18.517 1.00 67.25 93 THR A N 1
ATOM 737 C CA . THR A 1 93 ? -23.073 -2.794 18.629 1.00 67.25 93 THR A CA 1
ATOM 738 C C . THR A 1 93 ? -22.674 -3.392 17.273 1.00 67.25 93 THR A C 1
ATOM 740 O O . THR A 1 93 ? -21.669 -4.089 17.179 1.00 67.25 93 THR A O 1
ATOM 743 N N . LYS A 1 94 ? -23.402 -3.037 16.206 1.00 75.56 94 LYS A N 1
ATOM 744 C CA . LYS A 1 94 ? -23.123 -3.449 14.823 1.00 75.56 94 LYS A CA 1
ATOM 745 C C . LYS A 1 94 ? -21.774 -2.943 14.283 1.00 75.56 94 LYS A C 1
ATOM 747 O O . LYS A 1 94 ? -21.073 -3.703 13.631 1.00 75.56 94 LYS A O 1
ATOM 752 N N . GLU A 1 95 ? -21.369 -1.710 14.584 1.00 78.81 95 GLU A N 1
ATOM 753 C CA . GLU A 1 95 ? -20.108 -1.130 14.086 1.00 78.81 95 GLU A CA 1
ATOM 754 C C . GLU A 1 95 ? -18.881 -1.805 14.698 1.00 78.81 95 GLU A C 1
ATOM 756 O O . GLU A 1 95 ? -17.912 -2.078 13.997 1.00 78.81 95 GLU A O 1
ATOM 761 N N . LYS A 1 96 ? -18.936 -2.134 15.997 1.00 77.56 96 LYS A N 1
ATOM 762 C CA . LYS A 1 96 ? -17.849 -2.864 16.669 1.00 7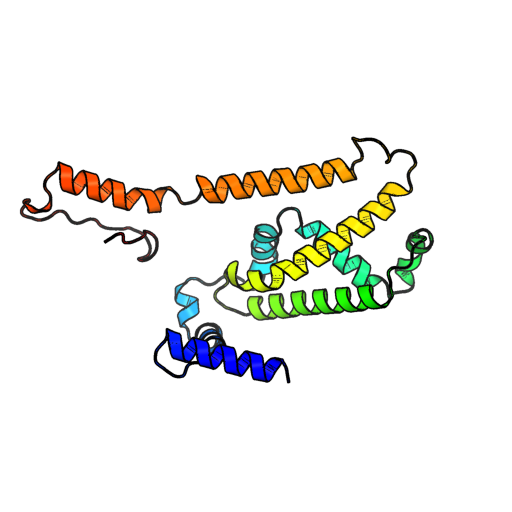7.56 96 LYS A CA 1
ATOM 763 C C . LYS A 1 96 ? -17.631 -4.244 16.056 1.00 77.56 96 LYS A C 1
ATOM 765 O O . LYS A 1 96 ? -16.497 -4.679 15.891 1.00 77.56 96 LYS A O 1
ATOM 770 N N . ILE A 1 97 ? -18.729 -4.923 15.723 1.00 83.50 97 ILE A N 1
ATOM 771 C CA . ILE A 1 97 ? -18.698 -6.237 15.081 1.00 83.50 97 ILE A CA 1
ATOM 772 C C . ILE A 1 97 ? -18.021 -6.126 13.710 1.00 83.50 97 ILE A C 1
ATOM 774 O O . ILE A 1 97 ? -17.090 -6.878 13.432 1.00 83.50 97 ILE A O 1
ATOM 778 N N . VAL A 1 98 ? -18.421 -5.147 12.892 1.00 87.38 98 VAL A N 1
ATOM 779 C CA . VAL A 1 98 ? -17.817 -4.901 11.571 1.00 87.38 98 VAL A CA 1
ATOM 780 C C . VAL A 1 98 ? -16.321 -4.591 11.684 1.00 87.38 98 VAL A C 1
ATOM 782 O O . VAL A 1 98 ? -15.518 -5.229 11.007 1.00 87.38 98 VAL A O 1
ATOM 785 N N . ALA A 1 99 ? -15.925 -3.687 12.585 1.00 86.19 99 ALA A N 1
ATOM 786 C CA . ALA A 1 99 ? -14.521 -3.329 12.794 1.00 86.19 99 ALA A CA 1
ATOM 787 C C . ALA A 1 99 ? -13.657 -4.532 13.209 1.00 86.19 99 ALA A C 1
ATOM 789 O O . ALA A 1 99 ? -12.534 -4.690 12.724 1.00 86.19 99 ALA A O 1
ATOM 790 N N . LYS A 1 100 ? -14.196 -5.421 14.054 1.00 85.75 100 LYS A N 1
ATOM 791 C CA . LYS A 1 100 ? -13.527 -6.671 14.434 1.00 85.75 100 LYS A CA 1
ATOM 792 C C . LYS A 1 100 ? -13.290 -7.568 13.218 1.00 85.75 100 LYS A C 1
ATOM 794 O O . LYS A 1 100 ? -12.172 -8.045 13.041 1.00 85.75 100 LYS A O 1
ATOM 799 N N . TYR A 1 101 ? -14.304 -7.776 12.375 1.00 89.88 101 TYR A N 1
ATOM 800 C CA . TYR A 1 101 ? -14.162 -8.594 11.166 1.00 89.88 101 TYR A CA 1
ATOM 801 C C . TYR A 1 101 ? -13.179 -7.991 10.162 1.00 89.88 101 TYR A C 1
ATOM 803 O O . TYR A 1 101 ? -12.362 -8.725 9.616 1.00 89.88 101 TYR A O 1
ATOM 811 N N . PHE A 1 102 ? -13.193 -6.670 9.963 1.00 91.75 102 PHE A N 1
ATOM 812 C CA . PHE A 1 102 ? -12.222 -6.000 9.094 1.00 91.75 102 PHE A CA 1
ATOM 813 C C . PHE A 1 102 ? -10.790 -6.173 9.586 1.00 91.75 102 PHE A C 1
ATOM 815 O O . PHE A 1 102 ? -9.914 -6.500 8.794 1.00 91.75 102 PHE A O 1
ATOM 822 N N . GLY A 1 103 ? -10.549 -6.032 10.888 1.00 90.69 103 GLY A N 1
ATOM 823 C CA . GLY A 1 103 ? -9.217 -6.250 11.438 1.00 90.69 103 GLY A CA 1
ATOM 824 C C . GLY A 1 103 ? -8.745 -7.705 11.355 1.00 90.69 103 GLY A C 1
ATOM 825 O O . GLY A 1 103 ? -7.589 -7.952 11.026 1.00 90.69 103 GLY A O 1
ATOM 826 N N . VAL A 1 104 ? -9.642 -8.676 11.569 1.00 90.50 104 VAL A N 1
ATOM 827 C CA . VAL A 1 104 ? -9.335 -10.101 11.33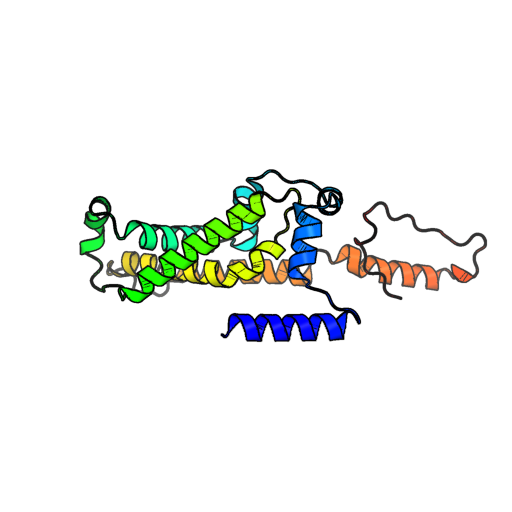9 1.00 90.50 104 VAL A CA 1
ATOM 828 C C . VAL A 1 104 ? -9.014 -10.356 9.864 1.00 90.50 104 VAL A C 1
ATOM 830 O O . VAL A 1 104 ? -8.047 -11.050 9.566 1.00 90.50 104 VAL A O 1
ATOM 833 N N . TRP A 1 105 ? -9.773 -9.759 8.942 1.00 92.81 105 TRP A N 1
ATOM 834 C CA . TRP A 1 105 ? -9.544 -9.886 7.503 1.00 92.81 105 TRP A CA 1
ATOM 835 C C . TRP A 1 105 ? -8.203 -9.287 7.066 1.00 92.81 105 TRP A C 1
ATOM 837 O O . TRP A 1 105 ? -7.456 -9.914 6.315 1.00 92.81 105 TRP A O 1
ATOM 847 N N . ILE A 1 106 ? -7.869 -8.100 7.581 1.00 93.38 106 ILE A N 1
ATOM 848 C CA . ILE A 1 106 ? -6.567 -7.454 7.387 1.00 93.38 106 ILE A CA 1
ATOM 849 C C . ILE A 1 106 ? -5.438 -8.362 7.885 1.00 93.38 106 ILE A C 1
ATOM 851 O O . ILE A 1 106 ? -4.477 -8.600 7.152 1.00 93.38 106 ILE A O 1
ATOM 855 N N . ALA A 1 107 ? -5.548 -8.869 9.118 1.00 92.56 107 ALA A N 1
ATOM 856 C CA . ALA A 1 107 ? -4.521 -9.703 9.735 1.00 92.56 107 ALA A CA 1
ATOM 857 C C . ALA A 1 107 ? -4.319 -11.008 8.957 1.00 92.56 107 ALA A C 1
ATOM 859 O O . ALA A 1 107 ? -3.187 -11.357 8.629 1.00 92.56 107 ALA A O 1
ATOM 860 N N . TRP A 1 108 ? -5.416 -11.677 8.594 1.00 93.44 108 TRP A N 1
ATOM 861 C CA . TRP A 1 108 ? -5.396 -12.889 7.780 1.00 93.44 108 TRP A CA 1
ATOM 862 C C . TRP A 1 108 ? -4.735 -12.658 6.420 1.00 93.44 108 TRP A C 1
ATOM 864 O O . TRP A 1 108 ? -3.828 -13.392 6.038 1.00 93.44 108 TRP A O 1
ATOM 874 N N . THR A 1 109 ? -5.147 -11.614 5.701 1.00 92.44 109 THR A N 1
ATOM 875 C CA . THR A 1 109 ? -4.630 -11.340 4.354 1.00 92.44 109 THR A CA 1
ATOM 876 C C . THR A 1 109 ? -3.151 -10.952 4.396 1.00 92.44 109 THR A C 1
ATOM 878 O O . THR A 1 109 ? -2.359 -11.437 3.592 1.00 92.44 109 THR A O 1
ATOM 881 N N . THR A 1 110 ? -2.754 -10.128 5.372 1.00 92.94 110 THR A N 1
ATOM 882 C CA . THR A 1 110 ? -1.345 -9.755 5.569 1.00 92.94 110 THR A CA 1
ATOM 883 C C . THR A 1 110 ? -0.506 -10.982 5.915 1.00 92.94 110 THR A C 1
ATOM 885 O O . THR A 1 110 ? 0.583 -11.142 5.378 1.00 92.94 110 THR A O 1
ATOM 888 N N . PHE A 1 111 ? -1.018 -11.882 6.759 1.00 93.19 111 PHE A N 1
ATOM 889 C CA . PHE A 1 111 ? -0.350 -13.141 7.078 1.00 93.19 111 PHE A CA 1
ATOM 890 C C . PHE A 1 111 ? -0.182 -14.033 5.841 1.00 93.19 111 PHE A C 1
ATOM 892 O O . PHE A 1 111 ? 0.925 -14.491 5.572 1.00 93.19 111 PHE A O 1
ATOM 899 N N . ALA A 1 112 ? -1.241 -14.215 5.049 1.00 90.94 112 ALA A N 1
ATOM 900 C CA . ALA A 1 112 ? -1.187 -15.010 3.826 1.00 90.94 112 ALA A CA 1
ATOM 901 C C . ALA A 1 112 ? -0.151 -14.465 2.827 1.00 90.94 112 ALA A C 1
ATOM 903 O O . ALA A 1 112 ? 0.624 -15.233 2.261 1.00 90.94 112 ALA A O 1
ATOM 904 N N . TYR A 1 113 ? -0.079 -13.142 2.649 1.00 90.81 113 TYR A N 1
ATOM 905 C CA . TYR A 1 113 ? 0.944 -12.526 1.801 1.00 90.81 113 TYR A CA 1
ATOM 906 C C . TYR A 1 113 ? 2.347 -12.574 2.416 1.00 90.81 113 TYR A C 1
ATOM 908 O O . TYR A 1 113 ? 3.326 -12.667 1.682 1.00 90.81 113 TYR A O 1
ATOM 916 N N . SER A 1 114 ? 2.487 -12.579 3.742 1.00 91.88 114 SER A N 1
ATOM 917 C CA . SER A 1 114 ? 3.786 -12.762 4.405 1.00 91.88 114 SER A CA 1
ATOM 918 C C . SER A 1 114 ? 4.429 -14.120 4.109 1.00 91.88 114 SER A C 1
ATOM 920 O O . SER A 1 114 ? 5.659 -14.222 4.133 1.00 91.88 114 SER A O 1
ATOM 922 N N . CYS A 1 115 ? 3.628 -15.136 3.774 1.00 89.12 115 CYS A N 1
ATOM 923 C CA . CYS A 1 115 ? 4.109 -16.445 3.332 1.00 89.12 115 CYS A CA 1
ATOM 924 C C . CYS A 1 115 ? 4.673 -16.449 1.899 1.00 89.12 115 CYS A C 1
ATOM 926 O O . CYS A 1 115 ? 5.330 -17.416 1.521 1.00 89.12 115 CYS A O 1
ATOM 928 N N . LEU A 1 116 ? 4.451 -15.397 1.102 1.00 88.31 116 LEU A N 1
ATOM 929 C CA . LEU A 1 116 ? 5.003 -15.296 -0.250 1.00 88.31 116 LEU A CA 1
ATOM 930 C C . LEU A 1 116 ? 6.511 -15.040 -0.210 1.00 88.31 116 LEU A C 1
ATOM 932 O O . LEU A 1 116 ? 6.985 -14.212 0.571 1.00 88.31 116 LEU A O 1
ATOM 936 N N . ALA A 1 117 ? 7.275 -15.704 -1.081 1.00 87.12 117 ALA A N 1
ATOM 937 C CA . ALA A 1 117 ? 8.713 -15.456 -1.206 1.00 87.12 117 ALA A CA 1
ATOM 938 C C . ALA A 1 117 ? 8.983 -14.013 -1.667 1.00 87.12 117 ALA A C 1
ATOM 940 O O . ALA A 1 117 ? 9.775 -13.301 -1.047 1.00 87.12 117 ALA A O 1
ATOM 941 N N . HIS A 1 118 ? 8.254 -13.579 -2.697 1.00 88.62 118 HIS A N 1
ATOM 942 C CA . HIS A 1 118 ? 8.281 -12.217 -3.212 1.00 88.62 118 HIS A CA 1
ATOM 943 C C . HIS A 1 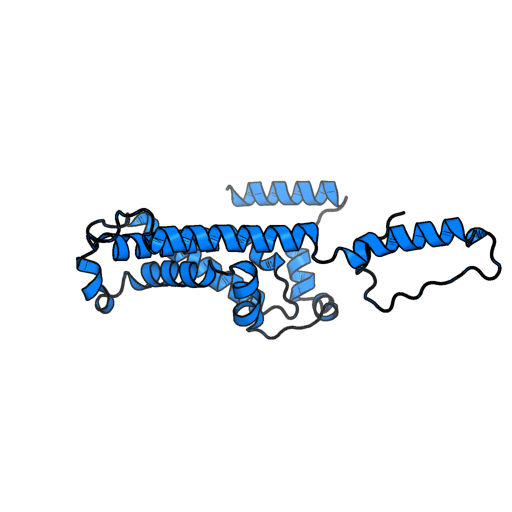118 ? 7.147 -11.378 -2.625 1.00 88.62 118 HIS A C 1
ATOM 945 O O . HIS A 1 118 ? 5.992 -11.805 -2.591 1.00 88.62 118 HIS A O 1
ATOM 951 N N . LYS A 1 119 ? 7.478 -10.172 -2.175 1.00 90.75 119 LYS A N 1
ATOM 952 C CA . LYS A 1 119 ? 6.560 -9.251 -1.514 1.00 90.75 119 LYS A CA 1
ATOM 953 C C . LYS A 1 119 ? 6.622 -7.896 -2.188 1.00 90.75 119 LYS A C 1
ATOM 955 O O . LYS A 1 119 ? 7.693 -7.337 -2.408 1.00 90.75 119 LYS A O 1
ATOM 960 N N . GLU A 1 120 ? 5.447 -7.344 -2.442 1.00 91.06 120 GLU A N 1
ATOM 961 C CA . GLU A 1 120 ? 5.290 -6.018 -3.023 1.00 91.06 120 GLU A CA 1
ATOM 962 C C . GLU A 1 120 ? 4.260 -5.214 -2.234 1.00 91.06 120 GLU A C 1
ATOM 964 O O . GLU A 1 120 ? 3.293 -5.762 -1.689 1.00 91.06 120 GLU A O 1
ATOM 969 N N . PHE A 1 121 ? 4.432 -3.891 -2.215 1.00 91.06 121 PHE A N 1
ATOM 970 C CA . PHE A 1 121 ? 3.491 -2.975 -1.567 1.00 91.06 121 PHE A CA 1
ATOM 971 C C . PHE A 1 121 ? 2.095 -3.040 -2.201 1.00 91.06 121 PHE A C 1
ATOM 973 O O . PHE A 1 121 ? 1.090 -2.990 -1.492 1.00 91.06 121 PHE A O 1
ATOM 980 N N . ARG A 1 122 ? 2.021 -3.226 -3.527 1.00 89.94 122 ARG A N 1
ATOM 981 C CA . ARG A 1 122 ? 0.753 -3.242 -4.274 1.00 89.94 122 ARG A CA 1
ATOM 982 C C . ARG A 1 122 ? -0.189 -4.376 -3.871 1.00 89.94 122 ARG A C 1
ATOM 984 O O . ARG A 1 122 ? -1.400 -4.219 -3.996 1.00 89.94 122 ARG A O 1
ATOM 991 N N . PHE A 1 123 ? 0.327 -5.483 -3.332 1.00 90.00 123 PHE A N 1
ATOM 992 C CA . PHE A 1 123 ? -0.521 -6.580 -2.851 1.00 90.00 123 PHE A CA 1
ATOM 993 C C . PHE A 1 123 ? -1.401 -6.150 -1.670 1.00 90.00 123 PHE A C 1
ATOM 995 O O . PHE A 1 123 ? -2.503 -6.666 -1.510 1.00 90.00 123 PHE A O 1
ATOM 1002 N N . LEU A 1 124 ? -0.972 -5.154 -0.884 1.00 92.06 124 LEU A N 1
ATOM 1003 C CA . LEU A 1 124 ? -1.752 -4.614 0.232 1.00 92.06 124 LEU A CA 1
ATOM 1004 C C . LEU A 1 124 ? -2.763 -3.531 -0.182 1.00 92.06 124 LEU A C 1
ATOM 1006 O O . LEU A 1 124 ? -3.611 -3.169 0.631 1.00 92.06 124 LEU A O 1
ATOM 1010 N N . PHE A 1 125 ? -2.729 -3.019 -1.4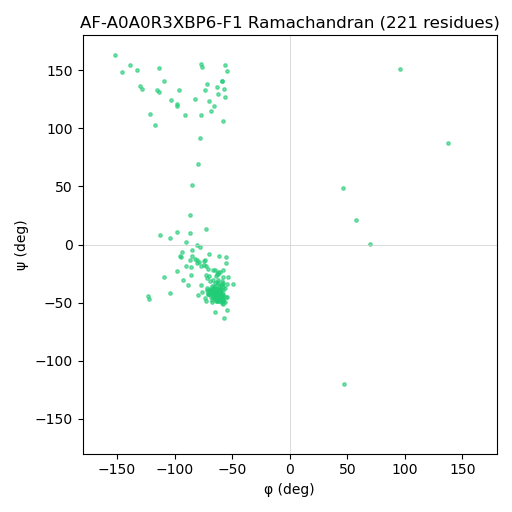18 1.00 91.06 125 PHE A N 1
ATOM 1011 C CA . PHE A 1 125 ? -3.617 -1.926 -1.849 1.00 91.06 125 PHE A CA 1
ATOM 1012 C C . PHE A 1 125 ? -5.115 -2.239 -1.714 1.00 91.06 125 PHE A C 1
ATOM 1014 O O . PHE A 1 125 ? -5.845 -1.367 -1.240 1.00 91.06 125 PHE A O 1
ATOM 1021 N N . PRO A 1 126 ? -5.605 -3.461 -2.008 1.00 90.88 126 PRO A N 1
ATOM 1022 C CA . PRO A 1 126 ? -7.008 -3.804 -1.769 1.00 90.88 126 PRO A CA 1
ATOM 1023 C C . PRO A 1 126 ? -7.436 -3.699 -0.294 1.00 90.88 126 PRO A C 1
ATOM 1025 O O . PRO A 1 126 ? -8.618 -3.521 -0.009 1.00 90.88 126 PRO A O 1
ATOM 1028 N N . LEU A 1 127 ? -6.494 -3.792 0.653 1.00 92.69 127 LEU A N 1
ATOM 1029 C CA . LEU A 1 127 ? -6.755 -3.651 2.090 1.00 92.69 127 LEU A CA 1
ATOM 1030 C C . LEU A 1 127 ? -6.718 -2.194 2.561 1.00 92.69 127 LEU A C 1
ATOM 1032 O O . LEU A 1 127 ? -7.154 -1.903 3.676 1.00 92.69 127 LEU A O 1
ATOM 1036 N N . PHE A 1 128 ? -6.214 -1.272 1.739 1.00 91.94 128 PHE A N 1
ATOM 1037 C CA . PHE A 1 128 ? -6.018 0.124 2.117 1.00 91.94 128 PHE A CA 1
ATOM 1038 C C . PHE A 1 128 ? -7.295 0.804 2.642 1.00 91.94 128 PHE A C 1
ATOM 1040 O O . PHE A 1 128 ? -7.231 1.399 3.720 1.00 91.94 128 PHE A O 1
ATOM 1047 N N . PRO A 1 129 ? -8.483 0.649 2.014 1.00 93.81 129 PRO A N 1
ATOM 1048 C CA . PRO A 1 129 ? -9.718 1.225 2.551 1.00 93.81 129 PRO A CA 1
ATOM 1049 C C . PRO A 1 129 ? -10.061 0.719 3.960 1.00 93.81 129 PRO A C 1
ATOM 1051 O O . PRO A 1 129 ? -10.562 1.477 4.791 1.00 93.81 129 PRO A O 1
ATOM 1054 N N . LEU A 1 130 ? -9.756 -0.549 4.256 1.00 94.25 130 LEU A N 1
ATOM 1055 C CA . LEU A 1 130 ? -9.999 -1.144 5.571 1.00 94.25 130 LEU A CA 1
ATOM 1056 C C . LEU A 1 130 ? -9.025 -0.591 6.619 1.00 94.25 130 LEU A C 1
ATOM 1058 O O . LEU A 1 130 ? -9.433 -0.295 7.741 1.00 94.25 130 LEU A O 1
ATOM 1062 N N . PHE A 1 131 ? -7.756 -0.390 6.254 1.00 94.00 131 PHE A N 1
ATOM 1063 C CA . PHE A 1 131 ? -6.788 0.256 7.140 1.00 94.00 131 PHE A CA 1
ATOM 1064 C C . PHE A 1 131 ? -7.182 1.695 7.477 1.00 94.00 131 PHE A C 1
ATOM 1066 O O . PHE A 1 131 ? -7.129 2.083 8.644 1.00 94.00 131 PHE A O 1
ATOM 1073 N N . ILE A 1 132 ? -7.622 2.472 6.482 1.00 93.94 132 ILE A N 1
ATOM 1074 C CA . ILE A 1 132 ? -8.092 3.847 6.694 1.00 93.94 132 ILE A CA 1
ATOM 1075 C C . ILE A 1 132 ? -9.354 3.867 7.563 1.00 93.94 132 ILE A C 1
ATOM 1077 O O . ILE A 1 132 ? -9.464 4.704 8.460 1.00 93.94 132 ILE A O 1
ATOM 1081 N N . TYR A 1 133 ? -10.266 2.905 7.388 1.00 93.69 133 TYR A N 1
ATOM 1082 C CA . TYR A 1 133 ? -11.405 2.732 8.291 1.00 93.69 133 TYR A CA 1
ATOM 1083 C C . TYR A 1 133 ? -10.952 2.508 9.746 1.00 93.69 133 TYR A C 1
ATOM 1085 O O . TYR A 1 133 ? -11.422 3.200 10.654 1.00 93.69 133 TYR A O 1
ATOM 1093 N N . CYS A 1 134 ? -9.998 1.600 9.985 1.00 92.81 134 CYS A N 1
ATOM 1094 C CA . CYS A 1 134 ? -9.429 1.375 11.318 1.00 92.81 134 CYS A CA 1
ATOM 1095 C C . CYS A 1 134 ? -8.726 2.627 11.870 1.00 92.81 134 CYS A C 1
ATOM 1097 O O . CYS A 1 134 ? -8.876 2.939 13.052 1.00 92.81 134 CYS A O 1
ATOM 1099 N N . ALA A 1 135 ? -8.010 3.384 11.033 1.00 93.94 135 ALA A N 1
ATOM 1100 C CA . ALA A 1 135 ? -7.377 4.640 11.437 1.00 93.94 135 ALA A CA 1
ATOM 1101 C C . ALA A 1 135 ? -8.412 5.693 11.862 1.00 93.94 135 ALA A C 1
ATOM 1103 O O . ALA A 1 135 ? -8.253 6.335 12.902 1.00 93.94 135 ALA A O 1
ATOM 1104 N N . GLY A 1 136 ? -9.519 5.811 11.122 1.00 92.06 136 GLY A N 1
ATOM 1105 C CA . GLY A 1 136 ? -10.645 6.675 11.479 1.00 92.06 136 GLY A CA 1
ATOM 1106 C C . GLY A 1 136 ? -11.282 6.292 12.819 1.00 92.06 136 GLY A C 1
ATOM 1107 O O . GLY A 1 136 ? -11.600 7.166 13.627 1.00 92.06 136 GLY A O 1
ATOM 1108 N N . ARG A 1 137 ? -11.398 4.989 13.113 1.00 89.44 137 ARG A N 1
ATOM 1109 C CA . ARG A 1 137 ? -11.836 4.491 14.431 1.00 89.44 137 ARG A CA 1
ATOM 1110 C C . ARG A 1 137 ? -10.875 4.908 15.545 1.00 89.44 137 ARG A C 1
ATOM 1112 O O . ARG A 1 137 ? -11.329 5.384 16.585 1.00 89.44 137 ARG A O 1
ATOM 1119 N N . GLY A 1 138 ? -9.566 4.779 15.326 1.00 90.19 138 GLY A N 1
ATOM 1120 C CA . GLY A 1 138 ? -8.546 5.230 16.276 1.00 90.19 138 GLY A CA 1
ATOM 1121 C C . GLY A 1 138 ? -8.641 6.726 16.561 1.00 90.19 138 GLY A C 1
ATOM 1122 O O . GLY A 1 138 ? -8.662 7.134 17.723 1.00 90.19 138 GLY A O 1
ATOM 1123 N N . LEU A 1 139 ? -8.806 7.538 15.513 1.00 90.62 139 LEU A N 1
ATOM 1124 C CA . LEU A 1 139 ? -8.992 8.982 15.638 1.00 90.62 139 LEU A CA 1
ATOM 1125 C C . LEU A 1 139 ? -10.287 9.339 16.384 1.00 90.62 139 LEU A C 1
ATOM 1127 O O . LEU A 1 139 ? -10.282 10.238 17.223 1.00 90.62 139 LEU A O 1
ATOM 1131 N N . PHE A 1 140 ? -11.383 8.615 16.140 1.00 87.12 140 PHE A N 1
ATOM 1132 C CA . PHE A 1 140 ? -12.646 8.797 16.861 1.00 87.12 140 PHE A CA 1
ATOM 1133 C C . PHE A 1 140 ? -12.506 8.502 18.359 1.00 87.12 140 PHE A C 1
ATOM 1135 O O . PHE A 1 140 ? -12.970 9.283 19.196 1.00 87.12 140 PHE A O 1
ATOM 1142 N N . HIS A 1 141 ? -11.848 7.396 18.717 1.00 83.38 141 HIS A N 1
ATOM 1143 C CA . HIS A 1 141 ? -11.589 7.055 20.118 1.00 83.38 141 HIS A CA 1
ATOM 1144 C C . HIS A 1 141 ? -10.683 8.098 20.781 1.00 83.38 141 HIS A C 1
ATOM 1146 O O . HIS A 1 141 ? -11.003 8.569 21.874 1.00 83.38 141 HIS A O 1
ATOM 1152 N N . LEU A 1 142 ? -9.624 8.535 20.092 1.00 84.88 142 LEU A N 1
ATOM 1153 C CA . LEU A 1 142 ? -8.724 9.588 20.564 1.00 84.88 142 LEU A CA 1
ATOM 1154 C C . LEU A 1 142 ? -9.464 10.915 20.779 1.00 84.88 142 LEU A C 1
ATOM 1156 O O . LEU A 1 142 ? -9.334 11.524 21.840 1.00 84.88 142 LEU A O 1
ATOM 1160 N N . HIS A 1 143 ? -10.304 11.328 19.827 1.00 83.81 143 HIS A N 1
ATOM 1161 C CA . HIS A 1 143 ? -11.139 12.523 19.949 1.00 83.81 143 HIS A CA 1
ATOM 1162 C C . HIS A 1 143 ? -11.999 12.473 21.213 1.00 83.81 143 HIS A C 1
ATOM 1164 O O . HIS A 1 143 ? -12.047 13.449 21.957 1.00 83.81 143 HIS A O 1
ATOM 1170 N N . ARG A 1 144 ? -12.635 11.338 21.519 1.00 78.06 144 ARG A N 1
ATOM 1171 C CA . ARG A 1 144 ? -13.481 11.206 22.718 1.00 78.06 144 ARG A CA 1
ATOM 1172 C C . ARG A 1 144 ? -12.710 11.203 24.036 1.00 78.06 144 ARG A C 1
ATOM 1174 O O . ARG A 1 144 ? -13.284 11.557 25.066 1.00 78.06 144 ARG A O 1
ATOM 1181 N N . ILE A 1 145 ? -11.451 10.771 24.025 1.00 76.56 145 ILE A N 1
ATOM 1182 C CA . ILE A 1 145 ? -10.569 10.842 25.197 1.00 76.56 145 ILE A CA 1
ATOM 1183 C C . ILE A 1 145 ? -10.155 12.298 25.426 1.00 76.56 145 ILE A C 1
ATOM 1185 O O . ILE A 1 145 ? -10.314 12.817 26.528 1.00 76.56 145 ILE A O 1
ATOM 1189 N N . VAL A 1 146 ? -9.703 12.968 24.366 1.00 76.12 146 VAL A N 1
ATOM 1190 C CA . VAL A 1 146 ? -9.195 14.344 24.402 1.00 76.12 146 VAL A CA 1
ATOM 1191 C C . VAL A 1 146 ? -10.309 15.349 24.740 1.00 76.12 146 VAL A C 1
ATOM 1193 O O . VAL A 1 146 ? -10.136 16.182 25.626 1.00 76.12 146 VAL A O 1
ATOM 1196 N N . THR A 1 147 ? -11.490 15.235 24.124 1.00 67.25 147 THR A N 1
ATOM 1197 C CA . THR A 1 147 ? -12.589 16.222 24.257 1.00 67.25 147 THR A CA 1
ATOM 1198 C C . THR A 1 147 ? -13.293 16.276 25.613 1.00 67.25 147 THR A C 1
ATOM 1200 O O . THR A 1 147 ? -14.075 17.192 25.856 1.00 67.25 147 THR A O 1
ATOM 1203 N N . LYS A 1 148 ? -13.013 15.351 26.540 1.00 62.59 148 LYS A N 1
ATOM 1204 C CA . LYS A 1 148 ? -13.505 15.466 27.925 1.00 62.59 148 LYS A CA 1
ATOM 1205 C C . LYS A 1 148 ? -12.825 16.574 28.725 1.00 62.59 148 LYS A C 1
ATOM 1207 O O . LYS A 1 148 ? -13.377 17.016 29.729 1.00 62.59 148 LYS A O 1
ATOM 1212 N N . SER A 1 149 ? -11.638 17.011 28.310 1.00 59.66 149 SER A N 1
ATOM 1213 C CA . SER A 1 149 ? -10.932 18.111 28.959 1.00 59.66 149 SER A CA 1
ATOM 1214 C C . SER A 1 149 ? -11.460 19.454 28.443 1.00 59.66 149 SER A C 1
ATOM 1216 O O . SER A 1 149 ? -11.426 19.704 27.238 1.00 59.66 149 SER A O 1
ATOM 1218 N N . ARG A 1 150 ? -11.912 20.351 29.338 1.00 53.09 150 ARG A N 1
ATOM 1219 C CA . ARG A 1 150 ? -12.437 21.700 29.001 1.00 53.09 150 ARG A CA 1
ATOM 1220 C C . ARG A 1 150 ? -11.463 22.569 28.179 1.00 53.09 150 ARG A C 1
ATOM 1222 O O . ARG A 1 150 ? -11.894 23.527 27.552 1.00 53.09 150 ARG A O 1
ATOM 1229 N N . TRP A 1 151 ? -10.181 22.205 28.123 1.00 50.41 151 TRP A N 1
ATOM 1230 C CA . TRP A 1 151 ? -9.112 22.885 27.377 1.00 50.41 151 TRP A CA 1
ATOM 1231 C C . TRP A 1 151 ? -9.090 22.626 25.854 1.00 50.41 151 TRP A C 1
ATOM 1233 O O . TRP A 1 151 ? -8.242 23.161 25.146 1.00 50.41 151 TRP A O 1
ATOM 1243 N N . THR A 1 152 ? -9.992 21.797 25.318 1.00 54.59 152 THR A N 1
ATOM 1244 C CA . THR A 1 152 ? -9.866 21.238 23.951 1.00 54.59 152 THR A CA 1
ATOM 1245 C C . THR A 1 152 ? -10.759 21.867 22.878 1.00 54.59 152 THR A C 1
ATOM 1247 O O . THR A 1 152 ? -10.737 21.422 21.734 1.00 54.59 152 THR A O 1
ATOM 1250 N N . GLN A 1 153 ? -11.495 22.934 23.201 1.00 56.72 153 GLN A N 1
ATOM 1251 C CA . GLN A 1 153 ? -12.348 23.659 22.241 1.00 56.72 153 GLN A CA 1
ATOM 1252 C C . GLN A 1 153 ? -11.595 24.732 21.425 1.00 56.72 153 GLN A C 1
ATOM 1254 O O . GLN A 1 153 ? -12.172 25.328 20.519 1.00 56.72 153 GLN A O 1
ATOM 1259 N N . SER A 1 154 ? -10.311 24.977 21.711 1.00 62.69 154 SER A N 1
ATOM 1260 C CA . SER A 1 154 ? -9.508 25.974 20.990 1.00 62.69 154 SER A CA 1
ATOM 1261 C C . SER A 1 154 ? -9.047 25.481 19.609 1.00 62.69 154 SER A C 1
ATOM 1263 O O . SER A 1 154 ? -8.901 24.279 19.365 1.00 62.69 154 SER A O 1
ATOM 1265 N N . PHE A 1 155 ? -8.770 26.422 18.700 1.00 59.84 155 PHE A N 1
ATOM 1266 C CA . PHE A 1 155 ? -8.223 26.155 17.364 1.00 59.84 155 PHE A CA 1
ATOM 1267 C C . PHE A 1 155 ? -6.924 25.327 17.423 1.00 59.84 155 PHE A C 1
ATOM 1269 O O . PHE A 1 155 ? -6.735 24.427 16.608 1.00 59.84 155 PHE A O 1
ATOM 1276 N N . CYS A 1 156 ? -6.113 25.527 18.466 1.00 67.94 156 CYS A N 1
ATOM 1277 C CA . CYS A 1 156 ? -4.868 24.797 18.730 1.00 67.94 156 CYS A CA 1
ATOM 1278 C C . CYS A 1 156 ? -5.061 23.489 19.520 1.00 67.94 156 CYS A C 1
ATOM 1280 O O . CYS A 1 156 ? -4.152 23.054 20.226 1.00 67.94 156 CYS A O 1
ATOM 1282 N N . SER A 1 157 ? -6.239 22.854 19.461 1.00 80.06 157 SER A N 1
ATOM 1283 C CA . SER A 1 157 ? -6.418 21.555 20.121 1.00 80.06 157 SER A CA 1
ATOM 1284 C C . SER A 1 157 ? -5.412 20.527 19.566 1.00 80.06 157 SER A C 1
ATOM 1286 O O . SER A 1 157 ? -5.198 20.477 18.348 1.00 80.06 157 SER A O 1
ATOM 1288 N N . PRO A 1 158 ? -4.830 19.662 20.414 1.00 82.62 158 PRO A N 1
ATOM 1289 C CA . PRO A 1 158 ? -3.831 18.680 19.981 1.00 82.62 158 PRO A CA 1
ATOM 1290 C C . PRO A 1 158 ? -4.363 17.740 18.891 1.00 82.62 158 PRO A C 1
ATOM 1292 O O . PRO A 1 158 ? -3.610 17.285 18.036 1.00 82.62 158 PRO A O 1
ATOM 1295 N N . LEU A 1 159 ? -5.678 17.499 18.862 1.00 85.44 159 LEU A N 1
ATOM 1296 C CA . LEU A 1 159 ? -6.317 16.711 17.814 1.00 85.44 159 LEU A CA 1
ATOM 1297 C C . LEU A 1 159 ? -6.341 17.432 16.458 1.00 85.44 159 LEU A C 1
ATOM 1299 O O . LEU A 1 159 ? -6.081 16.804 15.437 1.00 85.44 159 LEU A O 1
ATOM 1303 N N . ARG A 1 160 ? -6.642 18.737 16.427 1.00 85.88 160 ARG A N 1
ATOM 1304 C CA . ARG A 1 160 ? -6.609 19.522 15.180 1.00 85.88 160 ARG A CA 1
ATOM 1305 C C . ARG A 1 160 ? -5.188 19.630 14.638 1.00 85.88 160 ARG A C 1
ATOM 1307 O O . ARG A 1 160 ? -5.005 19.492 13.435 1.00 85.88 160 ARG A O 1
ATOM 1314 N N . LEU A 1 161 ? -4.198 19.793 15.519 1.00 89.44 161 LEU A N 1
ATOM 1315 C CA . LEU A 1 161 ? -2.783 19.758 15.140 1.00 89.44 161 LEU A CA 1
ATOM 1316 C C . LEU A 1 161 ? -2.383 18.391 14.571 1.00 89.44 161 LEU A C 1
ATOM 1318 O O . LEU A 1 161 ? -1.733 18.341 13.534 1.00 89.44 161 LEU A O 1
ATOM 1322 N N . LEU A 1 162 ? -2.830 17.288 15.185 1.00 90.94 162 LEU A N 1
ATOM 1323 C CA . LEU A 1 162 ? -2.604 15.938 14.659 1.00 90.94 162 LEU A CA 1
ATOM 1324 C C . LEU A 1 162 ? -3.231 15.747 13.271 1.00 90.94 162 LEU A C 1
ATOM 1326 O O . LEU A 1 162 ? -2.581 15.214 12.379 1.00 90.94 162 LEU A O 1
ATOM 1330 N N . ILE A 1 163 ? -4.476 16.191 13.071 1.00 91.44 163 ILE A N 1
ATOM 1331 C CA . ILE A 1 163 ? -5.149 16.118 11.765 1.00 91.44 163 ILE A CA 1
ATOM 1332 C C . ILE A 1 163 ? -4.407 16.975 10.732 1.00 91.44 163 ILE A C 1
ATOM 1334 O O . ILE A 1 163 ? -4.152 16.505 9.625 1.00 91.44 163 ILE A O 1
ATOM 1338 N N . GLY A 1 164 ? -4.010 18.196 11.099 1.00 93.19 164 GLY A N 1
ATOM 1339 C CA . GLY A 1 164 ? -3.202 19.069 10.248 1.00 93.19 164 GLY A CA 1
ATOM 1340 C C . GLY A 1 164 ? -1.875 18.421 9.850 1.00 93.19 164 GLY A C 1
ATOM 1341 O O . GLY A 1 164 ? -1.526 18.427 8.674 1.00 93.19 164 GLY A O 1
ATOM 1342 N N . LEU A 1 165 ? -1.184 17.783 10.800 1.00 94.06 165 LEU A N 1
ATOM 1343 C CA . LEU A 1 165 ? 0.051 17.037 10.553 1.00 94.06 165 LEU A CA 1
ATOM 1344 C C . LEU A 1 165 ? -0.175 15.851 9.606 1.00 94.06 165 LEU A C 1
ATOM 1346 O O . LEU A 1 165 ? 0.597 15.676 8.667 1.00 94.06 165 LEU A O 1
ATOM 1350 N N . LEU A 1 166 ? -1.231 15.056 9.821 1.00 93.81 166 LEU A N 1
ATOM 1351 C CA . LEU A 1 166 ? -1.586 13.936 8.942 1.00 93.81 166 LEU A CA 1
ATOM 1352 C C . LEU A 1 166 ? -1.769 14.411 7.500 1.00 93.81 166 LEU A C 1
ATOM 1354 O O . LEU A 1 166 ? -1.175 13.839 6.588 1.00 93.81 166 LEU A O 1
ATOM 1358 N N . VAL A 1 167 ? -2.552 15.472 7.297 1.00 94.12 167 VAL A N 1
ATOM 1359 C CA . VAL A 1 167 ? -2.799 16.034 5.964 1.00 94.12 167 VAL A CA 1
ATOM 1360 C C . VAL A 1 167 ? -1.506 16.577 5.359 1.00 94.12 167 VAL A C 1
ATOM 1362 O O . VAL A 1 167 ? -1.172 16.219 4.232 1.00 94.12 167 VAL A O 1
ATOM 1365 N N . ALA A 1 168 ? -0.745 17.377 6.109 1.00 95.56 168 ALA A N 1
ATOM 1366 C CA . ALA A 1 168 ? 0.490 17.986 5.625 1.00 95.56 168 ALA A CA 1
ATOM 1367 C C . ALA A 1 168 ? 1.522 16.938 5.188 1.00 95.56 168 ALA A C 1
ATOM 1369 O O . ALA A 1 168 ? 2.084 17.048 4.100 1.00 95.56 168 ALA A O 1
ATOM 1370 N N . VAL A 1 169 ? 1.734 15.890 5.989 1.00 94.56 169 VAL A N 1
ATOM 1371 C CA . VAL A 1 169 ? 2.690 14.825 5.658 1.00 94.56 169 VAL A CA 1
ATOM 1372 C C . VAL A 1 169 ? 2.233 14.021 4.445 1.00 94.56 169 VAL A C 1
ATOM 1374 O O . VAL A 1 169 ? 3.050 13.742 3.574 1.00 94.56 169 VAL A O 1
ATOM 1377 N N . ASN A 1 170 ? 0.943 13.693 4.327 1.00 92.62 170 ASN A N 1
ATOM 1378 C CA . ASN A 1 170 ? 0.453 12.965 3.153 1.00 92.62 170 ASN A CA 1
ATOM 1379 C C . ASN A 1 170 ? 0.554 13.808 1.874 1.00 92.62 170 ASN A C 1
ATOM 1381 O O . ASN A 1 170 ? 0.952 13.276 0.842 1.00 92.62 170 ASN A O 1
ATOM 1385 N N . LEU A 1 171 ? 0.270 15.114 1.938 1.00 94.81 171 LEU A N 1
ATOM 1386 C CA . LEU A 1 171 ? 0.451 16.023 0.801 1.00 94.81 171 LEU A CA 1
ATOM 1387 C C . LEU A 1 171 ? 1.925 16.179 0.415 1.00 94.81 171 LEU A C 1
ATOM 1389 O O . LEU A 1 171 ? 2.244 16.160 -0.770 1.00 94.81 171 LEU A O 1
ATOM 1393 N N . ALA A 1 172 ? 2.825 16.292 1.395 1.00 94.75 172 ALA A N 1
ATOM 1394 C CA . ALA A 1 172 ? 4.260 16.392 1.142 1.00 94.75 172 ALA A CA 1
ATOM 1395 C C . ALA A 1 172 ? 4.810 15.118 0.483 1.00 94.75 172 ALA A C 1
ATOM 1397 O O . ALA A 1 172 ? 5.511 15.199 -0.525 1.00 94.75 172 ALA A O 1
ATOM 1398 N N . VAL A 1 173 ? 4.450 13.944 1.017 1.00 92.50 173 VAL A N 1
ATOM 1399 C CA . VAL A 1 173 ? 4.839 12.645 0.449 1.00 92.50 173 VAL A CA 1
ATOM 1400 C C . VAL A 1 173 ? 4.278 12.500 -0.961 1.00 92.50 173 VAL A C 1
ATOM 1402 O O . VAL A 1 173 ? 5.046 12.206 -1.868 1.00 92.50 173 VAL A O 1
ATOM 1405 N N . ALA A 1 174 ? 2.985 12.776 -1.165 1.00 92.00 174 ALA A N 1
ATOM 1406 C CA . ALA A 1 174 ? 2.352 12.706 -2.480 1.00 92.00 174 ALA A CA 1
ATOM 1407 C C . ALA A 1 174 ? 3.036 13.634 -3.493 1.00 92.00 174 ALA A C 1
ATOM 1409 O O . ALA A 1 174 ? 3.397 13.193 -4.582 1.00 92.00 174 ALA A O 1
ATOM 1410 N N . GLY A 1 175 ? 3.283 14.893 -3.117 1.00 94.50 175 GLY A N 1
ATOM 1411 C CA . GLY A 1 175 ? 3.980 15.863 -3.960 1.00 94.50 175 GLY A CA 1
ATOM 1412 C C . GLY A 1 175 ? 5.379 15.388 -4.348 1.00 94.50 175 GLY A C 1
ATOM 1413 O O . GLY A 1 175 ? 5.726 15.398 -5.526 1.00 94.50 175 GLY A O 1
ATOM 1414 N N . TYR A 1 176 ? 6.160 14.888 -3.389 1.00 94.00 176 TYR A N 1
ATOM 1415 C CA . TYR A 1 176 ? 7.481 14.333 -3.676 1.00 94.00 176 TYR A CA 1
ATOM 1416 C C . TYR A 1 176 ? 7.409 13.107 -4.598 1.00 94.00 176 TYR A C 1
ATOM 1418 O O . TYR A 1 176 ? 8.139 13.034 -5.588 1.00 94.00 176 TYR A O 1
ATOM 1426 N N . THR A 1 177 ? 6.521 12.150 -4.309 1.00 90.69 177 THR A N 1
ATOM 1427 C CA . THR A 1 177 ? 6.431 10.905 -5.083 1.00 90.69 177 THR A CA 1
ATOM 1428 C C . THR A 1 177 ? 5.902 11.109 -6.494 1.00 90.69 177 THR A C 1
ATOM 1430 O O . THR A 1 177 ? 6.302 10.377 -7.389 1.00 90.69 177 THR A O 1
ATOM 1433 N N . CYS A 1 178 ? 5.023 12.091 -6.705 1.00 88.75 178 CYS A N 1
ATOM 1434 C CA . CYS A 1 178 ? 4.444 12.365 -8.017 1.00 88.75 178 CYS A CA 1
ATOM 1435 C C . CYS A 1 178 ? 5.307 13.290 -8.882 1.00 88.75 178 CYS A C 1
ATOM 1437 O O . CYS A 1 178 ? 5.184 13.236 -10.100 1.00 88.75 178 CYS A O 1
ATOM 1439 N N . LEU A 1 179 ? 6.139 14.151 -8.282 1.00 89.44 179 LEU A N 1
ATOM 1440 C CA . LEU A 1 179 ? 6.884 15.175 -9.027 1.00 89.44 179 LEU A CA 1
ATOM 1441 C C . LEU A 1 179 ? 8.389 14.910 -9.117 1.00 89.44 179 LEU A C 1
ATOM 1443 O O . LEU A 1 179 ? 9.030 15.387 -10.047 1.00 89.44 179 LEU A O 1
ATOM 1447 N N . VAL A 1 180 ? 8.969 14.203 -8.144 1.00 90.31 180 VAL A N 1
ATOM 1448 C CA . VAL A 1 180 ? 10.432 14.081 -8.014 1.00 90.31 180 VAL A CA 1
ATOM 1449 C C . VAL A 1 180 ? 10.886 12.626 -8.035 1.00 90.31 180 VAL A C 1
ATOM 1451 O O . VAL A 1 180 ? 11.880 12.289 -8.683 1.00 90.31 180 VAL A O 1
ATOM 1454 N N . HIS A 1 181 ? 10.188 11.746 -7.316 1.00 89.94 181 HIS A N 1
ATOM 1455 C CA . HIS A 1 181 ? 10.601 10.353 -7.187 1.00 89.94 181 HIS A CA 1
ATOM 1456 C C . HIS A 1 181 ? 10.601 9.637 -8.546 1.00 89.94 181 HIS A C 1
ATOM 1458 O O . HIS A 1 181 ? 9.623 9.681 -9.279 1.00 89.94 181 HIS A O 1
ATOM 1464 N N . GLN A 1 182 ? 11.709 8.960 -8.865 1.00 82.44 182 GLN A N 1
ATOM 1465 C CA . GLN A 1 182 ? 11.914 8.239 -10.131 1.00 82.44 182 GLN A CA 1
ATOM 1466 C C . GLN A 1 182 ? 11.794 9.080 -11.421 1.00 82.44 182 GLN A C 1
ATOM 1468 O O . GLN A 1 182 ? 11.684 8.511 -12.502 1.00 82.44 182 GLN A O 1
ATOM 1473 N N . GLY A 1 183 ? 11.944 10.410 -11.360 1.00 84.25 183 GLY A N 1
ATOM 1474 C CA . GLY A 1 183 ? 11.976 11.247 -12.573 1.00 84.25 183 GLY A CA 1
ATOM 1475 C C . GLY A 1 183 ? 13.198 11.016 -13.482 1.00 84.25 183 GLY A C 1
ATOM 1476 O O . GLY A 1 183 ? 13.157 11.306 -14.673 1.00 84.25 183 GLY A O 1
ATOM 1477 N N . GLY A 1 184 ? 14.296 10.469 -12.945 1.00 86.06 184 GLY A N 1
ATOM 1478 C CA . GLY A 1 184 ? 15.536 10.229 -13.695 1.00 86.06 184 GLY A CA 1
ATOM 1479 C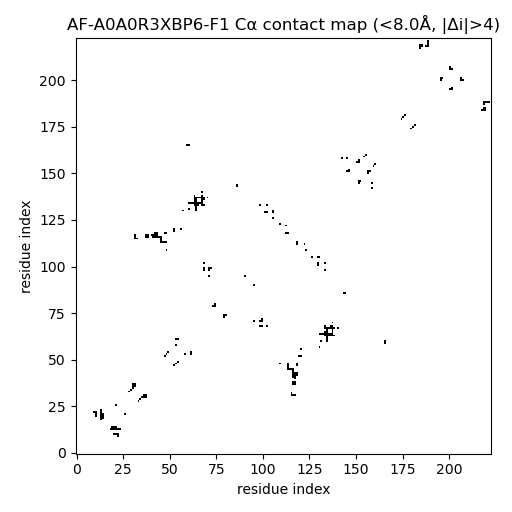 C . GLY A 1 184 ? 15.393 9.194 -14.820 1.00 86.06 184 GLY A C 1
ATOM 1480 O O . GLY A 1 184 ? 15.653 9.534 -15.973 1.00 86.06 184 GLY A O 1
ATOM 1481 N N . PRO A 1 185 ? 14.983 7.944 -14.524 1.00 86.81 185 PRO A N 1
ATOM 1482 C CA . PRO A 1 185 ? 14.772 6.925 -15.552 1.00 86.81 185 PRO A CA 1
ATOM 1483 C C . PRO A 1 185 ? 13.733 7.311 -16.611 1.00 86.81 185 PRO A C 1
ATOM 1485 O O . PRO A 1 185 ? 13.884 6.919 -17.766 1.00 86.81 185 PRO A O 1
ATOM 1488 N N . ASP A 1 186 ? 12.727 8.103 -16.234 1.00 84.56 186 ASP A N 1
ATOM 1489 C CA . ASP A 1 186 ? 11.714 8.636 -17.150 1.00 84.56 186 ASP A CA 1
ATOM 1490 C C . ASP A 1 186 ? 12.314 9.658 -18.136 1.00 84.56 186 ASP A C 1
ATOM 1492 O O . ASP A 1 186 ? 12.202 9.515 -19.354 1.00 84.56 186 ASP A O 1
ATOM 1496 N N . ALA A 1 187 ? 13.076 10.633 -17.628 1.00 88.25 187 ALA A N 1
ATOM 1497 C CA . ALA A 1 187 ? 13.742 11.644 -18.453 1.00 88.25 187 ALA A CA 1
ATOM 1498 C C . ALA A 1 187 ? 14.947 11.110 -19.256 1.00 88.25 187 ALA A C 1
ATOM 1500 O O . ALA A 1 187 ? 15.395 11.744 -20.215 1.00 88.25 187 ALA A O 1
ATOM 1501 N N . LEU A 1 188 ? 15.507 9.958 -18.875 1.00 89.88 188 LEU A N 1
ATOM 1502 C CA . LEU A 1 188 ? 16.716 9.409 -19.489 1.00 89.88 188 LEU A CA 1
ATOM 1503 C C . LEU A 1 188 ? 16.524 9.120 -20.982 1.00 89.88 188 LEU A C 1
ATOM 1505 O O . LEU A 1 188 ? 17.376 9.486 -21.791 1.00 89.88 188 LEU A O 1
ATOM 1509 N N . MET A 1 189 ? 15.410 8.488 -21.359 1.00 88.81 189 MET A N 1
ATOM 1510 C C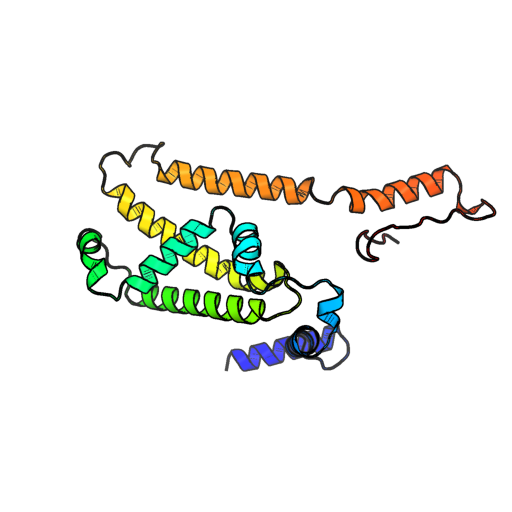A . MET A 1 189 ? 15.202 8.049 -22.742 1.00 88.81 189 MET A CA 1
ATOM 1511 C C . MET A 1 189 ? 14.999 9.217 -23.703 1.00 88.81 189 MET A C 1
ATOM 1513 O O . MET A 1 189 ? 15.569 9.213 -24.793 1.00 88.81 189 MET A O 1
ATOM 1517 N N . SER A 1 190 ? 14.284 10.263 -23.281 1.00 89.75 190 SER A N 1
ATOM 1518 C CA . SER A 1 190 ? 14.143 11.485 -24.080 1.00 89.75 190 SER A CA 1
ATOM 1519 C C . SER A 1 190 ? 15.481 12.213 -24.243 1.00 89.75 190 SER A C 1
ATOM 1521 O O . SER A 1 190 ? 15.804 12.687 -25.337 1.00 89.75 190 SER A O 1
ATOM 1523 N N . LYS A 1 191 ? 16.322 12.236 -23.198 1.00 90.81 191 LYS A N 1
ATOM 1524 C CA . LYS A 1 191 ? 17.664 12.821 -23.291 1.00 90.81 191 LYS A CA 1
ATOM 1525 C C . LYS A 1 191 ? 18.561 12.043 -24.251 1.00 90.81 191 LYS A C 1
ATOM 1527 O O . LYS A 1 191 ? 19.191 12.668 -25.105 1.00 90.81 191 LYS A O 1
ATOM 1532 N N . LEU A 1 192 ? 18.575 10.713 -24.158 1.00 90.38 192 LEU A N 1
ATOM 1533 C CA . LEU A 1 192 ? 19.341 9.851 -25.061 1.00 90.38 192 LEU A CA 1
ATOM 1534 C C . LEU A 1 192 ? 18.880 10.012 -26.512 1.00 90.38 192 LEU A C 1
ATOM 1536 O O . LEU A 1 192 ? 19.719 10.167 -27.395 1.00 90.38 192 LEU A O 1
ATOM 1540 N N . ALA A 1 193 ? 17.567 10.067 -26.753 1.00 89.75 193 ALA A N 1
ATOM 1541 C CA . ALA A 1 193 ? 17.014 10.316 -28.082 1.00 89.75 193 ALA A CA 1
ATOM 1542 C C . ALA A 1 193 ? 17.476 11.669 -28.653 1.00 89.75 193 ALA A C 1
ATOM 1544 O O . ALA A 1 193 ? 17.921 11.739 -29.797 1.00 89.75 193 ALA A O 1
ATOM 1545 N N . SER A 1 194 ? 17.449 12.735 -27.842 1.00 92.25 194 SER A N 1
ATOM 1546 C CA . SER A 1 194 ? 17.894 14.068 -28.276 1.00 92.25 194 SER A CA 1
ATOM 1547 C C . SER A 1 194 ? 19.387 14.115 -28.625 1.00 92.25 194 SER A C 1
ATOM 1549 O O . SER A 1 194 ? 19.774 14.749 -29.604 1.00 92.25 194 SER A O 1
ATOM 1551 N N . GLN A 1 195 ? 20.228 13.408 -27.863 1.00 92.44 195 GLN A N 1
ATOM 1552 C CA . GLN A 1 195 ? 21.664 13.314 -28.132 1.00 92.44 195 GLN A CA 1
ATOM 1553 C C . GLN A 1 195 ? 21.948 12.469 -29.374 1.00 92.44 195 GLN A C 1
ATOM 1555 O O . GLN A 1 195 ? 22.803 12.838 -30.175 1.00 92.44 195 GLN A O 1
ATOM 1560 N N . ALA A 1 196 ? 21.207 11.373 -29.552 1.00 91.25 196 ALA A N 1
ATOM 1561 C CA . ALA A 1 196 ? 21.338 10.511 -30.718 1.00 91.25 196 ALA A CA 1
ATOM 1562 C C . ALA A 1 196 ? 20.982 11.246 -32.015 1.00 91.25 196 ALA A C 1
ATOM 1564 O O . ALA A 1 196 ? 21.689 11.100 -33.013 1.00 91.25 196 ALA A O 1
ATOM 1565 N N . ALA A 1 197 ? 19.929 12.069 -31.981 1.00 91.69 197 ALA A N 1
ATOM 1566 C CA . ALA A 1 197 ? 19.538 12.922 -33.096 1.00 91.69 197 ALA A CA 1
ATOM 1567 C C . ALA A 1 197 ? 20.575 14.026 -33.361 1.00 91.69 197 ALA A C 1
ATOM 1569 O O . ALA A 1 197 ? 21.010 14.193 -34.493 1.00 91.69 197 ALA A O 1
ATOM 1570 N N . ALA A 1 198 ? 21.025 14.742 -32.325 1.00 94.19 198 ALA A N 1
ATOM 1571 C CA . ALA A 1 198 ? 21.978 15.845 -32.482 1.00 94.19 198 ALA A CA 1
ATOM 1572 C C . ALA A 1 198 ? 23.344 15.401 -33.031 1.00 94.19 198 ALA A C 1
ATOM 1574 O O . ALA A 1 198 ? 24.003 16.157 -33.739 1.00 94.19 198 ALA A O 1
ATOM 1575 N N . ALA A 1 199 ? 23.774 14.184 -32.702 1.00 91.69 199 ALA A N 1
ATOM 1576 C CA . ALA A 1 199 ? 25.039 13.623 -33.158 1.00 91.69 199 ALA A CA 1
ATOM 1577 C C . ALA A 1 199 ? 24.892 12.685 -34.372 1.00 91.69 199 ALA A C 1
ATOM 1579 O O . ALA A 1 199 ? 25.851 11.993 -34.696 1.00 91.69 199 ALA A O 1
ATOM 1580 N N . ASN A 1 200 ? 23.721 12.632 -35.025 1.00 91.81 200 ASN A N 1
ATOM 1581 C CA . ASN A 1 200 ? 23.443 11.773 -36.186 1.00 91.81 200 ASN A CA 1
ATOM 1582 C C . ASN A 1 200 ? 23.931 10.325 -36.004 1.00 91.81 200 ASN A C 1
ATOM 1584 O O . ASN A 1 200 ? 24.580 9.743 -36.874 1.00 91.81 200 ASN A O 1
ATOM 1588 N N . TRP A 1 201 ? 23.610 9.709 -34.861 1.00 91.56 201 TRP A N 1
ATOM 1589 C CA . TRP A 1 201 ? 24.055 8.343 -34.543 1.00 91.56 201 TRP A CA 1
ATOM 1590 C C . TRP A 1 201 ? 23.609 7.297 -35.573 1.00 91.56 201 TRP A C 1
ATOM 1592 O O . TRP A 1 201 ? 24.217 6.230 -35.663 1.00 91.56 201 TRP A O 1
ATOM 1602 N N . ALA A 1 202 ? 22.554 7.588 -36.339 1.00 88.25 202 ALA A N 1
ATOM 1603 C CA . ALA A 1 202 ? 22.072 6.740 -37.425 1.00 88.25 202 ALA A CA 1
ATOM 1604 C C . ALA A 1 202 ? 23.110 6.558 -38.547 1.00 88.25 202 ALA A C 1
ATOM 1606 O O . ALA A 1 202 ? 23.185 5.462 -39.114 1.00 88.25 202 ALA A O 1
ATOM 1607 N N . ASP A 1 203 ? 23.922 7.591 -38.796 1.00 93.25 203 ASP A N 1
ATOM 1608 C CA . ASP A 1 203 ? 24.901 7.664 -39.887 1.00 93.25 203 ASP A CA 1
ATOM 1609 C C . ASP A 1 203 ? 26.312 7.237 -39.445 1.00 93.25 203 ASP A C 1
ATOM 1611 O O . ASP A 1 203 ? 27.205 7.045 -40.270 1.00 93.25 203 ASP A O 1
ATOM 1615 N N . MET A 1 204 ? 26.530 7.053 -38.138 1.00 91.44 204 MET A N 1
ATOM 1616 C CA . MET A 1 204 ? 27.807 6.592 -37.592 1.00 91.44 204 MET A CA 1
ATOM 1617 C C . MET A 1 204 ? 28.036 5.099 -37.866 1.00 91.44 204 MET A C 1
ATOM 1619 O O . MET A 1 204 ? 27.180 4.253 -37.591 1.00 91.44 204 MET A O 1
ATOM 1623 N N . SER A 1 205 ? 29.240 4.767 -38.341 1.00 91.56 205 SER A N 1
ATOM 1624 C CA . SER A 1 205 ? 29.723 3.391 -38.484 1.00 91.56 205 SER A CA 1
ATOM 1625 C C . SER A 1 205 ? 31.016 3.205 -37.673 1.00 91.56 205 SER A C 1
ATOM 1627 O O . SER A 1 205 ? 32.032 3.804 -38.029 1.00 91.56 205 SER A O 1
ATOM 1629 N N . PRO A 1 206 ? 31.011 2.408 -36.585 1.00 89.62 206 PRO A N 1
ATOM 1630 C CA . PRO A 1 206 ? 29.893 1.612 -36.073 1.00 89.62 206 PRO A CA 1
ATOM 1631 C C . PRO A 1 206 ? 28.834 2.452 -35.339 1.00 89.62 206 PRO A C 1
ATOM 1633 O O . PRO A 1 206 ? 29.142 3.475 -34.730 1.00 89.62 206 PRO A O 1
ATOM 1636 N N . ARG A 1 207 ? 27.584 1.965 -35.335 1.00 87.12 207 ARG A N 1
ATOM 1637 C CA . ARG A 1 207 ? 26.504 2.586 -34.556 1.00 87.12 207 ARG A CA 1
ATOM 1638 C C . ARG A 1 207 ? 26.815 2.527 -33.055 1.00 87.12 207 ARG A C 1
ATOM 1640 O O . ARG A 1 207 ? 27.184 1.450 -32.566 1.00 87.12 207 ARG A O 1
ATOM 1647 N N . PRO A 1 208 ? 26.612 3.624 -32.307 1.00 89.06 208 PRO A N 1
ATOM 1648 C CA . PRO A 1 208 ? 26.789 3.633 -30.860 1.00 89.06 208 PRO A CA 1
ATOM 1649 C C . PRO A 1 208 ? 25.873 2.614 -30.174 1.00 89.06 208 PRO A C 1
ATOM 1651 O O . PRO A 1 208 ? 24.712 2.446 -30.552 1.00 89.06 208 PRO A O 1
ATOM 1654 N N . LYS A 1 209 ? 26.386 1.937 -29.143 1.00 89.00 209 LYS A N 1
ATOM 1655 C CA . LYS A 1 209 ? 25.615 1.009 -28.304 1.00 89.00 209 LYS A CA 1
ATOM 1656 C C . LYS A 1 209 ? 25.535 1.562 -26.888 1.00 89.00 209 LYS A C 1
ATOM 1658 O O . LYS A 1 209 ? 26.554 1.946 -26.324 1.00 89.00 209 LYS A O 1
ATOM 1663 N N . ILE A 1 210 ? 24.336 1.558 -26.312 1.00 87.25 210 ILE A N 1
ATOM 1664 C CA . ILE A 1 210 ? 24.107 1.943 -24.917 1.00 87.25 210 ILE A CA 1
ATOM 1665 C C . ILE A 1 210 ? 23.914 0.673 -24.095 1.00 87.25 210 ILE A C 1
ATOM 1667 O O . ILE A 1 210 ? 23.040 -0.140 -24.395 1.00 87.25 210 ILE A O 1
ATOM 1671 N N . LEU A 1 211 ? 24.726 0.514 -23.051 1.00 89.00 211 LEU A N 1
ATOM 1672 C CA . LEU A 1 211 ? 24.574 -0.554 -22.071 1.00 89.00 211 LEU A CA 1
ATOM 1673 C C . LEU A 1 211 ? 23.843 -0.021 -20.837 1.00 89.00 211 LEU A C 1
ATOM 1675 O O . LEU A 1 211 ? 24.328 0.884 -20.161 1.00 89.00 211 LEU A O 1
ATOM 1679 N N . PHE A 1 212 ? 22.699 -0.620 -20.522 1.00 87.44 212 PHE A N 1
ATOM 1680 C CA . PHE A 1 212 ? 21.960 -0.346 -19.295 1.00 87.44 212 PHE A CA 1
ATOM 1681 C C . PHE A 1 212 ? 22.423 -1.304 -18.195 1.00 87.44 212 PHE A C 1
ATOM 1683 O O . PHE A 1 212 ? 22.147 -2.499 -18.248 1.00 87.44 212 PHE A O 1
ATOM 1690 N N . LEU A 1 213 ? 23.111 -0.780 -17.178 1.00 90.00 213 LEU A N 1
ATOM 1691 C CA . LEU A 1 213 ? 23.504 -1.531 -15.976 1.00 90.00 213 LEU A CA 1
ATOM 1692 C C . LEU A 1 213 ? 22.369 -1.537 -14.939 1.00 90.00 213 LEU A C 1
ATOM 1694 O O . LEU A 1 213 ? 22.543 -1.149 -13.787 1.00 90.00 213 LEU A O 1
ATOM 1698 N N . MET A 1 214 ? 21.173 -1.916 -15.384 1.00 86.56 214 MET A N 1
ATOM 1699 C CA . MET A 1 214 ? 19.945 -1.958 -14.589 1.00 86.56 214 MET A CA 1
ATOM 1700 C C . MET A 1 214 ? 19.003 -3.044 -15.136 1.00 86.56 214 MET A C 1
ATOM 1702 O O . MET A 1 214 ? 19.192 -3.493 -16.270 1.00 86.56 214 MET A O 1
ATOM 1706 N N . PRO A 1 215 ? 17.986 -3.480 -14.371 1.00 81.44 215 PRO A N 1
ATOM 1707 C CA . PRO A 1 215 ? 16.968 -4.395 -14.877 1.00 81.44 215 PRO A CA 1
ATOM 1708 C C . PRO A 1 215 ? 16.286 -3.885 -16.156 1.00 81.44 215 PRO A C 1
ATOM 1710 O O . PRO A 1 215 ? 16.085 -2.687 -16.349 1.00 81.44 215 PRO A O 1
ATOM 1713 N N . CYS A 1 216 ? 15.858 -4.811 -17.017 1.00 74.06 216 CYS A N 1
ATOM 1714 C CA . CYS A 1 216 ? 15.279 -4.516 -18.337 1.00 74.06 216 CYS A CA 1
ATOM 1715 C C . CYS A 1 216 ? 13.981 -3.681 -18.326 1.00 74.06 216 CYS A C 1
ATOM 1717 O O . CYS A 1 216 ? 13.534 -3.237 -19.376 1.00 74.06 216 CYS A O 1
ATOM 1719 N N . HIS A 1 217 ? 13.376 -3.471 -17.158 1.00 76.94 217 HIS A N 1
ATOM 1720 C CA . HIS A 1 217 ? 12.117 -2.748 -16.961 1.00 76.94 217 HIS A CA 1
ATOM 1721 C C . HIS A 1 217 ? 12.300 -1.421 -16.208 1.00 76.94 217 HIS A C 1
ATOM 1723 O O . HIS A 1 217 ? 11.319 -0.800 -15.811 1.00 76.94 217 HIS A O 1
ATOM 1729 N N . SER A 1 218 ? 13.542 -0.993 -15.963 1.00 82.56 218 SER A N 1
ATOM 1730 C CA . SER A 1 218 ? 13.831 0.205 -15.166 1.00 82.56 218 SER A CA 1
ATOM 1731 C C . SER A 1 218 ? 13.650 1.519 -15.922 1.00 82.56 218 SER A C 1
ATOM 1733 O O . SER A 1 218 ? 13.605 2.568 -15.290 1.00 82.56 218 SER A O 1
ATOM 1735 N N . THR A 1 219 ? 13.555 1.484 -17.251 1.00 85.94 219 THR A N 1
ATOM 1736 C CA . THR A 1 219 ? 13.372 2.670 -18.095 1.00 85.94 219 THR A CA 1
ATOM 1737 C C . THR A 1 219 ? 12.219 2.440 -19.071 1.00 85.94 219 THR A C 1
ATOM 1739 O O . THR A 1 219 ? 12.113 1.348 -19.639 1.00 85.94 219 THR A O 1
ATOM 1742 N N . PRO A 1 220 ? 11.326 3.424 -19.265 1.00 80.25 220 PRO A N 1
ATOM 1743 C CA . PRO A 1 220 ? 10.221 3.287 -20.199 1.00 80.25 220 PRO A CA 1
ATOM 1744 C C . PRO A 1 220 ? 10.758 3.297 -21.630 1.00 80.25 220 PRO A C 1
ATOM 1746 O O . PRO A 1 220 ? 11.421 4.240 -22.052 1.00 80.25 220 PRO A O 1
ATOM 1749 N N . TYR A 1 221 ? 10.465 2.249 -22.398 1.00 68.25 221 TYR A N 1
ATOM 1750 C CA . TYR A 1 221 ? 10.801 2.229 -23.817 1.00 68.25 221 TYR A CA 1
ATOM 1751 C C . TYR A 1 221 ? 9.782 3.079 -24.584 1.00 68.25 221 TYR A C 1
ATOM 1753 O O . TYR A 1 221 ? 8.715 2.599 -24.966 1.00 68.25 221 TYR A O 1
ATOM 1761 N N . LEU A 1 222 ? 10.096 4.360 -24.761 1.00 60.31 222 LEU A N 1
ATOM 1762 C CA . LEU A 1 222 ? 9.370 5.241 -25.670 1.00 60.31 222 LEU A CA 1
ATOM 1763 C C . LEU A 1 222 ? 9.832 4.896 -27.093 1.00 60.31 222 LEU A C 1
ATOM 1765 O O . LEU A 1 222 ? 11.008 5.061 -27.412 1.00 60.31 222 LEU A O 1
ATOM 1769 N N . ARG A 1 223 ? 8.929 4.320 -27.894 1.00 49.41 223 ARG A N 1
ATOM 1770 C CA . ARG A 1 223 ? 9.148 4.119 -29.335 1.00 49.41 223 ARG A CA 1
ATOM 1771 C C . ARG A 1 223 ? 9.101 5.444 -30.076 1.00 49.41 223 ARG A C 1
ATOM 1773 O O . ARG A 1 223 ? 8.249 6.277 -29.699 1.00 49.41 223 ARG A O 1
#

Secondary structure (DSSP, 8-state):
-HHHHHHHHHHHHHHHHHSS---HHHHHHIIIIISTTGGGG----TTHIIIIIHHHHHTTHHHHHHHHHHHHHHTT-GGGGTTGGG--SPPPHHHHHHHHHHHHHHHHHHHHHHTSSS--GGGGGGGHHHHHHHHHHHHHHHHHHHTTSGGGSSTT-HHHHHHHHHHHHHHHHHHHHHHTTTHHHHHHHHHHHHHHHHTTTTT-SSPP-----S-TTSS----

Organism: Hydatigena taeniaeformis (NCBI:txid6205)